Protein AF-V4Y8K7-F1 (afdb_monomer_lite)

Radius of gyration: 42.74 Å; chains: 1; bounding box: 92×39×126 Å

pLDDT: mean 77.69, std 12.12, range [44.75, 95.38]

Structure (mmCIF, N/CA/C/O backbone):
data_AF-V4Y8K7-F1
#
_entry.id   AF-V4Y8K7-F1
#
loop_
_atom_site.group_PDB
_atom_site.id
_atom_site.type_symbol
_atom_site.label_atom_id
_atom_site.label_alt_id
_atom_site.label_comp_id
_atom_site.label_asym_id
_atom_site.label_entity_id
_atom_site.label_seq_id
_atom_site.pdbx_PDB_ins_code
_atom_site.Cartn_x
_atom_site.Cartn_y
_atom_site.Cartn_z
_atom_site.occupancy
_atom_site.B_iso_or_equiv
_atom_site.auth_seq_id
_atom_site.auth_comp_id
_atom_site.auth_asym_id
_atom_site.auth_atom_id
_atom_site.pdbx_PDB_model_num
ATOM 1 N N . MET A 1 1 ? 49.312 6.360 -40.640 1.00 56.12 1 MET A N 1
ATOM 2 C CA . MET A 1 1 ? 48.839 6.038 -39.284 1.00 56.12 1 MET A CA 1
ATOM 3 C C . MET A 1 1 ? 47.341 6.109 -39.362 1.00 56.12 1 MET A C 1
ATOM 5 O O . MET A 1 1 ? 46.837 7.178 -39.685 1.00 56.12 1 MET A O 1
ATOM 9 N N . THR A 1 2 ? 46.679 4.968 -39.221 1.00 68.69 2 THR A N 1
ATOM 10 C CA . THR A 1 2 ? 45.224 4.910 -39.090 1.00 68.69 2 THR A CA 1
ATOM 11 C C . THR A 1 2 ? 44.846 5.748 -37.876 1.00 68.69 2 THR A C 1
ATOM 13 O O . THR A 1 2 ? 45.474 5.620 -36.825 1.00 68.69 2 THR A O 1
ATOM 16 N N . ASP A 1 3 ? 43.903 6.671 -38.032 1.00 87.75 3 ASP A N 1
ATOM 17 C CA . ASP A 1 3 ? 43.350 7.376 -36.883 1.00 87.75 3 ASP A CA 1
ATOM 18 C C . ASP A 1 3 ? 42.381 6.423 -36.182 1.00 87.75 3 ASP A C 1
ATOM 20 O O . ASP A 1 3 ? 41.249 6.241 -36.625 1.00 87.75 3 ASP A O 1
ATOM 24 N N . CYS A 1 4 ? 42.857 5.782 -35.114 1.00 88.94 4 CYS A N 1
ATOM 25 C CA . CYS A 1 4 ? 42.121 4.754 -34.379 1.00 88.94 4 CYS A CA 1
ATOM 26 C C . CYS A 1 4 ? 40.763 5.228 -33.858 1.00 88.94 4 CYS A C 1
ATOM 28 O O . CYS A 1 4 ? 39.839 4.424 -33.746 1.00 88.94 4 CYS A O 1
ATOM 30 N N . LYS A 1 5 ? 40.614 6.531 -33.591 1.00 90.19 5 LYS A N 1
ATOM 31 C CA . LYS A 1 5 ? 39.336 7.114 -33.183 1.00 90.19 5 LYS A CA 1
ATOM 32 C C . LYS A 1 5 ? 38.354 7.185 -34.351 1.00 90.19 5 LYS A C 1
ATOM 34 O O . LYS A 1 5 ? 37.194 6.808 -34.200 1.00 90.19 5 LYS A O 1
ATOM 39 N N . THR A 1 6 ? 38.811 7.677 -35.501 1.00 90.69 6 THR A N 1
ATOM 40 C CA . THR A 1 6 ? 37.983 7.772 -36.712 1.00 90.69 6 THR A CA 1
ATOM 41 C C . THR A 1 6 ? 37.590 6.381 -37.203 1.00 90.69 6 THR A C 1
ATOM 43 O O . THR A 1 6 ? 36.415 6.149 -37.455 1.00 90.69 6 THR A O 1
ATOM 46 N N . TYR A 1 7 ? 38.526 5.430 -37.206 1.00 92.31 7 TYR A N 1
ATOM 47 C CA . TYR A 1 7 ? 38.256 4.047 -37.598 1.00 92.31 7 TYR A CA 1
ATOM 48 C C . TYR A 1 7 ? 37.215 3.374 -36.685 1.00 92.31 7 TYR A C 1
ATOM 50 O O . TYR A 1 7 ? 36.258 2.780 -37.171 1.00 92.31 7 TYR A O 1
ATOM 58 N N . LEU A 1 8 ? 37.321 3.553 -35.361 1.00 91.19 8 LEU A N 1
ATOM 59 C CA . LEU A 1 8 ? 36.313 3.047 -34.421 1.00 91.19 8 LEU A CA 1
ATOM 60 C C . LEU A 1 8 ? 34.938 3.682 -34.649 1.00 91.19 8 LEU A C 1
ATOM 62 O O . LEU A 1 8 ? 33.915 3.004 -34.574 1.00 91.19 8 LEU A O 1
ATOM 66 N N . THR A 1 9 ? 34.911 4.988 -34.925 1.00 91.94 9 THR A N 1
ATOM 67 C CA . THR A 1 9 ? 33.667 5.719 -35.203 1.00 91.94 9 THR A CA 1
ATOM 68 C C . THR A 1 9 ? 32.998 5.175 -36.461 1.00 91.94 9 THR A C 1
ATOM 70 O O . THR A 1 9 ? 31.795 4.966 -36.453 1.00 91.94 9 THR A O 1
ATOM 73 N N . GLU A 1 10 ? 33.764 4.896 -37.518 1.00 92.25 10 GLU A N 1
ATOM 74 C CA . GLU A 1 10 ? 33.250 4.313 -38.763 1.00 92.25 10 GLU A CA 1
ATOM 75 C C . GLU A 1 10 ? 32.660 2.915 -38.538 1.00 92.25 10 GLU A C 1
ATOM 77 O O . GLU A 1 10 ? 31.529 2.662 -38.950 1.00 92.25 10 GLU A O 1
ATOM 82 N N . LEU A 1 11 ? 33.368 2.041 -37.813 1.00 92.50 11 LEU A N 1
ATOM 83 C CA . LEU A 1 11 ? 32.892 0.684 -37.520 1.00 92.50 11 LEU A CA 1
ATOM 84 C C . LEU A 1 11 ? 31.609 0.678 -36.675 1.00 92.50 11 LEU A C 1
ATOM 86 O O . LEU A 1 11 ? 30.723 -0.152 -36.882 1.00 92.50 11 LEU A O 1
ATOM 90 N N . THR A 1 12 ? 31.485 1.616 -35.737 1.00 93.00 12 THR A N 1
ATOM 91 C CA . THR A 1 12 ? 30.363 1.663 -34.783 1.00 93.00 12 THR A CA 1
ATOM 92 C C . THR A 1 12 ? 29.205 2.549 -35.230 1.00 93.00 12 THR A C 1
ATOM 94 O O . THR A 1 12 ? 28.131 2.475 -34.636 1.00 93.00 12 THR A O 1
ATOM 97 N N . TYR A 1 13 ? 29.377 3.350 -36.285 1.00 93.88 13 TYR A N 1
ATOM 98 C CA . TYR A 1 13 ? 28.407 4.358 -36.719 1.00 93.88 13 TYR A CA 1
ATOM 99 C C . TYR A 1 13 ? 27.006 3.781 -36.938 1.00 93.88 13 TYR A C 1
ATOM 101 O O . TYR A 1 13 ? 26.026 4.266 -36.372 1.00 93.88 13 TYR A O 1
ATOM 109 N N . THR A 1 14 ? 26.912 2.715 -37.730 1.00 92.31 14 THR A N 1
ATOM 110 C CA . THR A 1 14 ? 25.629 2.096 -38.083 1.00 92.31 14 THR A CA 1
ATOM 111 C C . THR A 1 14 ? 24.990 1.408 -36.876 1.00 92.31 14 THR A C 1
ATOM 113 O O . THR A 1 14 ? 23.773 1.468 -36.716 1.00 92.31 14 THR A O 1
ATOM 116 N N . ALA A 1 15 ? 25.793 0.829 -35.978 1.00 92.56 15 ALA A N 1
ATOM 117 C CA . ALA A 1 15 ? 25.298 0.258 -34.727 1.00 92.56 15 ALA A CA 1
ATOM 118 C C . ALA A 1 15 ? 24.730 1.343 -33.798 1.00 92.56 15 ALA A C 1
ATOM 120 O O . ALA A 1 15 ? 23.618 1.192 -33.304 1.00 92.56 15 ALA A O 1
ATOM 121 N N . GLN A 1 16 ? 25.439 2.462 -33.624 1.00 91.50 16 GLN A N 1
ATOM 122 C CA . GLN A 1 16 ? 24.978 3.595 -32.812 1.00 91.50 16 GLN A CA 1
ATOM 123 C C . GLN A 1 16 ? 23.671 4.178 -33.348 1.00 91.50 16 GLN A C 1
ATOM 125 O O . GLN A 1 16 ? 22.735 4.369 -32.581 1.00 91.50 16 GLN A O 1
ATOM 130 N N . GLN A 1 17 ? 23.562 4.359 -34.669 1.00 91.25 17 GLN A N 1
ATOM 131 C CA . GLN A 1 17 ? 22.309 4.806 -35.277 1.00 91.25 17 GLN A CA 1
ATOM 132 C C . GLN A 1 17 ? 21.141 3.877 -34.962 1.00 91.25 17 GLN A C 1
ATOM 134 O O . GLN A 1 17 ? 20.049 4.357 -34.718 1.00 91.25 17 GLN A O 1
ATOM 139 N N . ILE A 1 18 ? 21.348 2.560 -34.982 1.00 90.88 18 ILE A N 1
ATOM 140 C CA . ILE A 1 18 ? 20.290 1.606 -34.640 1.00 90.88 18 ILE A CA 1
ATOM 141 C C . ILE A 1 18 ? 19.960 1.643 -33.146 1.00 90.88 18 ILE A C 1
ATOM 143 O O . ILE A 1 18 ? 18.793 1.549 -32.787 1.00 90.88 18 ILE A O 1
ATOM 147 N N . LEU A 1 19 ? 20.964 1.776 -32.278 1.00 88.25 19 LEU A N 1
ATOM 148 C CA . LEU A 1 19 ? 20.758 1.855 -30.832 1.00 88.25 19 LEU A CA 1
ATOM 149 C C . LEU A 1 19 ? 19.954 3.096 -30.422 1.00 88.25 19 LEU A C 1
ATOM 151 O O . LEU A 1 19 ? 19.254 3.032 -29.411 1.00 88.25 19 LEU A O 1
ATOM 155 N N . ASP A 1 20 ? 20.041 4.181 -31.189 1.00 84.62 20 ASP A N 1
ATOM 156 C CA . ASP A 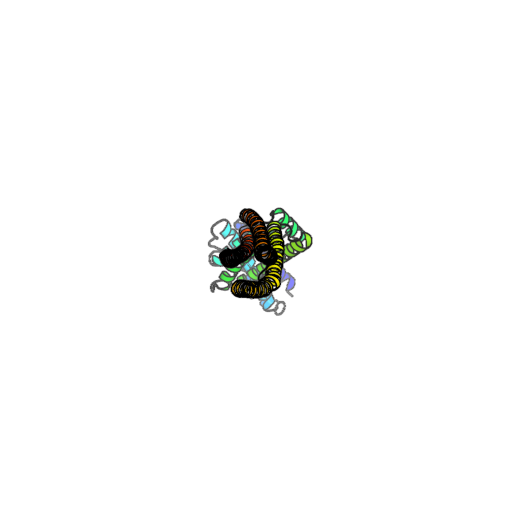1 20 ? 19.276 5.415 -30.977 1.00 84.62 20 ASP A CA 1
ATOM 157 C C . ASP A 1 20 ? 17.830 5.343 -31.517 1.00 84.62 20 ASP A C 1
ATOM 159 O O . ASP A 1 20 ? 17.030 6.243 -31.256 1.00 84.62 20 ASP A O 1
ATOM 163 N N . GLU A 1 21 ? 17.476 4.289 -32.260 1.00 83.31 21 GLU A N 1
ATOM 164 C CA . GLU A 1 21 ? 16.150 4.089 -32.858 1.00 83.31 21 GLU A CA 1
ATOM 165 C C . GLU A 1 21 ? 15.300 3.122 -32.017 1.00 83.31 21 GLU A C 1
ATOM 167 O O . GLU A 1 21 ? 15.808 2.224 -31.344 1.00 83.31 21 GLU A O 1
ATOM 172 N N . ASP A 1 22 ? 13.976 3.276 -32.089 1.00 81.81 22 ASP A N 1
ATOM 173 C CA . ASP A 1 22 ? 13.023 2.358 -31.455 1.00 81.81 22 ASP A CA 1
ATOM 174 C C . ASP A 1 22 ? 12.503 1.285 -32.431 1.00 81.81 22 ASP A C 1
ATOM 176 O O . ASP A 1 22 ? 12.601 1.455 -33.652 1.00 81.81 22 ASP A O 1
ATOM 180 N N . LEU A 1 23 ? 11.910 0.186 -31.933 1.00 84.56 23 LEU A N 1
ATOM 181 C CA . LEU A 1 23 ? 11.449 -0.891 -32.828 1.00 84.56 23 LEU A CA 1
ATOM 182 C C . LEU A 1 23 ? 10.417 -0.407 -33.854 1.00 84.56 23 LEU A C 1
ATOM 184 O O . LEU A 1 23 ? 10.473 -0.822 -35.005 1.00 84.56 23 LEU A O 1
ATOM 188 N N . ALA A 1 24 ? 9.538 0.530 -33.495 1.00 84.00 24 ALA A N 1
ATOM 189 C CA . ALA A 1 24 ? 8.544 1.074 -34.421 1.00 84.00 24 ALA A CA 1
ATOM 190 C C . ALA A 1 24 ? 9.183 1.983 -35.487 1.00 84.00 24 ALA A C 1
ATOM 192 O O . ALA A 1 24 ? 8.673 2.102 -36.603 1.00 84.00 24 ALA A O 1
ATOM 193 N N . ALA A 1 25 ? 10.286 2.665 -35.174 1.00 85.75 25 ALA A N 1
ATOM 194 C CA . ALA A 1 25 ? 11.085 3.387 -36.158 1.00 85.75 25 ALA A CA 1
ATOM 195 C C . ALA A 1 25 ? 11.778 2.414 -37.122 1.00 85.75 25 ALA A C 1
ATOM 197 O O . ALA A 1 25 ? 11.722 2.623 -38.337 1.00 85.75 25 ALA A O 1
ATOM 198 N N . LEU A 1 26 ? 12.332 1.313 -36.604 1.00 88.00 26 LEU A N 1
ATOM 199 C CA . LEU A 1 26 ? 12.931 0.247 -37.410 1.00 88.00 26 LEU A CA 1
ATOM 200 C C . LEU A 1 26 ? 11.895 -0.464 -38.293 1.00 88.00 26 LEU A C 1
ATOM 202 O O . LEU A 1 26 ? 12.148 -0.668 -39.478 1.00 88.00 26 LEU A O 1
ATOM 206 N N . GLU A 1 27 ? 10.707 -0.772 -37.778 1.00 86.44 27 GLU A N 1
ATOM 207 C CA . GLU A 1 27 ? 9.600 -1.390 -38.525 1.00 86.44 27 GLU A CA 1
ATOM 208 C C . GLU A 1 27 ? 9.149 -0.543 -39.718 1.00 86.44 27 GLU A C 1
ATOM 210 O O . GLU A 1 27 ? 8.858 -1.071 -40.793 1.00 86.44 27 GLU A O 1
ATOM 215 N N . ARG A 1 28 ? 9.148 0.789 -39.566 1.00 87.94 28 ARG A N 1
ATOM 216 C CA . ARG A 1 28 ? 8.842 1.720 -40.664 1.00 87.94 28 ARG A CA 1
ATOM 217 C C . ARG A 1 28 ? 9.907 1.713 -41.760 1.00 87.94 28 ARG A C 1
ATOM 219 O O . ARG A 1 28 ? 9.631 2.186 -42.867 1.00 87.94 28 ARG A O 1
ATOM 226 N N . MET A 1 29 ? 11.113 1.209 -41.487 1.00 87.94 29 MET A N 1
ATOM 227 C CA . MET A 1 29 ? 12.146 1.067 -42.507 1.00 87.94 29 MET A CA 1
ATOM 228 C C . MET A 1 29 ? 11.822 -0.108 -43.442 1.00 87.94 29 MET A C 1
ATOM 230 O O . MET A 1 29 ? 11.402 -1.178 -42.989 1.00 87.94 29 MET A O 1
ATOM 234 N N . PRO A 1 30 ? 12.077 0.035 -44.757 1.00 91.75 30 PRO A N 1
ATOM 235 C CA . PRO A 1 30 ? 11.913 -1.068 -45.696 1.00 91.75 30 PRO A CA 1
ATOM 236 C C . PRO A 1 30 ? 12.719 -2.299 -45.265 1.00 91.75 30 PRO A C 1
ATOM 238 O O . PRO A 1 30 ? 13.887 -2.170 -44.899 1.00 91.75 30 PRO A O 1
ATOM 241 N N . GLU A 1 31 ? 12.131 -3.491 -45.390 1.00 90.25 31 GLU A N 1
ATOM 242 C CA . GLU A 1 31 ? 12.759 -4.783 -45.052 1.00 90.25 31 GLU A CA 1
ATOM 243 C C . GLU A 1 31 ? 14.194 -4.895 -45.585 1.00 90.25 31 GLU A C 1
ATOM 245 O O . GLU A 1 31 ? 15.128 -5.196 -44.844 1.00 90.25 31 GLU A O 1
ATOM 250 N N . ARG A 1 32 ? 14.396 -4.561 -46.864 1.00 90.62 32 ARG A N 1
ATOM 251 C CA . ARG A 1 32 ? 15.718 -4.601 -47.495 1.00 90.62 32 ARG A CA 1
ATOM 252 C C . ARG A 1 32 ? 16.746 -3.716 -46.781 1.00 90.62 32 ARG A C 1
ATOM 254 O O . ARG A 1 32 ? 17.884 -4.137 -46.623 1.00 90.62 32 ARG A O 1
ATOM 261 N N . ALA A 1 33 ? 16.351 -2.520 -46.349 1.00 91.75 33 ALA A N 1
ATOM 262 C CA . ALA A 1 33 ? 17.245 -1.597 -45.654 1.00 91.75 33 ALA A CA 1
ATOM 263 C C . ALA A 1 33 ? 17.613 -2.118 -44.257 1.00 91.75 33 ALA A C 1
ATOM 265 O O . ALA A 1 33 ? 18.767 -2.008 -43.851 1.00 91.75 33 ALA A O 1
ATOM 266 N N . ARG A 1 34 ? 16.662 -2.741 -43.546 1.00 92.38 34 ARG A N 1
ATOM 267 C CA . ARG A 1 34 ? 16.925 -3.411 -42.264 1.00 92.38 34 ARG A CA 1
ATOM 268 C C . ARG A 1 34 ? 17.925 -4.563 -42.422 1.00 92.38 34 ARG A C 1
ATOM 270 O O . ARG A 1 34 ? 18.895 -4.627 -41.675 1.00 92.38 34 ARG A O 1
ATOM 277 N N . ILE A 1 35 ? 17.750 -5.415 -43.436 1.00 92.38 35 ILE A N 1
ATOM 278 C CA . ILE A 1 35 ? 18.684 -6.517 -43.740 1.00 92.38 35 ILE A CA 1
ATOM 279 C C . ILE A 1 35 ? 20.074 -5.985 -44.125 1.00 92.38 35 ILE A C 1
ATOM 281 O O . ILE A 1 35 ? 21.087 -6.531 -43.690 1.00 92.38 35 ILE A O 1
ATOM 285 N N . GLU A 1 36 ? 20.148 -4.928 -44.938 1.00 93.25 36 GLU A N 1
ATOM 286 C CA . GLU A 1 36 ? 21.421 -4.299 -45.320 1.00 93.25 36 GLU A CA 1
ATOM 287 C C . GLU A 1 36 ? 22.163 -3.764 -44.084 1.00 93.25 36 GLU A C 1
ATOM 289 O O . GLU A 1 36 ? 23.322 -4.122 -43.881 1.00 93.25 36 GLU A O 1
ATOM 294 N N . ARG A 1 37 ? 21.476 -3.022 -43.203 1.00 93.44 37 ARG A N 1
ATOM 295 C CA . ARG A 1 37 ? 22.057 -2.512 -41.948 1.00 93.44 37 ARG A CA 1
ATOM 296 C C . ARG A 1 37 ? 22.495 -3.626 -41.000 1.00 93.44 37 ARG A C 1
ATOM 298 O O . ARG A 1 37 ? 23.559 -3.525 -40.400 1.00 93.44 37 ARG A O 1
ATOM 305 N N . TYR A 1 38 ? 21.717 -4.702 -40.884 1.00 94.56 38 TYR A N 1
ATOM 306 C CA . TYR A 1 38 ? 22.102 -5.860 -40.077 1.00 94.56 38 TYR A CA 1
ATOM 307 C C . TYR A 1 38 ? 23.434 -6.459 -40.538 1.00 94.56 38 TYR A C 1
ATOM 309 O O . TYR A 1 38 ? 24.339 -6.690 -39.736 1.00 94.56 38 TYR A O 1
ATOM 317 N N . ASN A 1 39 ? 23.554 -6.705 -41.846 1.00 93.69 39 ASN A N 1
ATOM 318 C CA . ASN A 1 39 ? 24.750 -7.302 -42.431 1.00 93.69 39 ASN A CA 1
ATOM 319 C C . ASN A 1 39 ? 25.959 -6.370 -42.335 1.00 93.69 39 ASN A C 1
ATOM 321 O O . ASN A 1 39 ? 27.068 -6.846 -42.112 1.00 93.69 39 ASN A O 1
ATOM 325 N N . GLU A 1 40 ? 25.743 -5.062 -42.469 1.00 95.06 40 GLU A N 1
ATOM 326 C CA . GLU A 1 40 ? 26.778 -4.052 -42.263 1.00 95.06 40 GLU A CA 1
ATOM 327 C C . GLU A 1 40 ? 27.312 -4.090 -40.827 1.00 95.06 40 GLU A C 1
ATOM 329 O O . GLU A 1 40 ? 28.513 -4.233 -40.630 1.00 95.06 40 GLU A O 1
ATOM 334 N N . ILE A 1 41 ? 26.434 -4.081 -39.818 1.00 95.38 41 ILE A N 1
ATOM 335 C CA . ILE A 1 41 ? 26.856 -4.176 -38.413 1.00 95.38 41 ILE A CA 1
ATOM 336 C C . ILE A 1 41 ? 27.580 -5.504 -38.151 1.00 95.38 41 ILE A C 1
ATOM 338 O O . ILE A 1 41 ? 28.602 -5.520 -37.471 1.00 95.38 41 ILE A O 1
ATOM 342 N N . LYS A 1 42 ? 27.095 -6.619 -38.717 1.00 93.75 42 LYS A N 1
ATOM 343 C CA . LYS A 1 42 ? 27.733 -7.942 -38.583 1.00 93.75 42 LYS A CA 1
ATOM 344 C C . LYS A 1 42 ? 29.143 -7.957 -39.180 1.00 93.75 42 LYS A C 1
ATOM 346 O O . LYS A 1 42 ? 30.045 -8.545 -38.589 1.00 93.75 42 LYS A O 1
ATOM 351 N N . ALA A 1 43 ? 29.337 -7.318 -40.332 1.00 94.12 43 ALA A N 1
ATOM 352 C CA . ALA A 1 43 ? 30.648 -7.183 -40.957 1.00 94.12 43 ALA A CA 1
ATOM 353 C C . ALA A 1 43 ? 31.572 -6.276 -40.129 1.00 94.12 43 ALA A C 1
ATOM 355 O O . ALA A 1 43 ? 32.697 -6.672 -39.831 1.00 94.12 43 ALA A O 1
ATOM 356 N N . ASN A 1 44 ? 31.073 -5.122 -39.678 1.00 93.44 44 ASN A N 1
ATOM 357 C CA . ASN A 1 44 ? 31.839 -4.183 -38.861 1.00 93.44 44 ASN A CA 1
ATOM 358 C C . ASN A 1 44 ? 32.248 -4.791 -37.510 1.00 93.44 44 ASN A C 1
ATOM 360 O O . ASN A 1 44 ? 33.351 -4.542 -37.036 1.00 93.44 44 ASN A O 1
ATOM 364 N N . GLU A 1 45 ? 31.394 -5.614 -36.892 1.00 92.12 45 GLU A N 1
ATOM 365 C CA . GLU A 1 45 ? 31.724 -6.359 -35.670 1.00 92.12 45 GLU A CA 1
ATOM 366 C C . GLU A 1 45 ? 32.877 -7.347 -35.912 1.00 92.12 45 GLU A C 1
ATOM 368 O O . GLU A 1 45 ? 33.793 -7.446 -35.097 1.00 92.12 45 GLU A O 1
ATOM 373 N N . GLN A 1 46 ? 32.878 -8.059 -37.043 1.00 91.56 46 GLN A N 1
ATOM 374 C CA . GLN A 1 46 ? 33.989 -8.947 -37.400 1.00 91.56 46 GLN A CA 1
ATOM 375 C C . GLN A 1 46 ? 35.280 -8.161 -37.647 1.00 91.56 46 GLN A C 1
ATOM 377 O O . GLN A 1 46 ? 36.342 -8.559 -37.171 1.00 91.56 46 GLN A O 1
ATOM 382 N N . GLU A 1 47 ? 35.197 -7.035 -38.350 1.00 91.81 47 GLU A N 1
ATOM 383 C CA . GLU A 1 47 ? 36.340 -6.156 -38.601 1.00 91.81 47 GLU A CA 1
ATOM 384 C C . GLU A 1 47 ? 36.893 -5.558 -37.297 1.00 91.81 47 GLU A C 1
ATOM 386 O O . GLU A 1 47 ? 38.109 -5.522 -37.100 1.00 91.81 47 GLU A O 1
ATOM 391 N N . LEU A 1 48 ? 36.019 -5.210 -36.346 1.00 88.44 48 LEU A N 1
ATOM 392 C CA . LEU A 1 48 ? 36.399 -4.786 -34.999 1.00 88.44 48 LEU A CA 1
ATOM 393 C C . LEU A 1 48 ? 37.220 -5.872 -34.275 1.00 88.44 48 LEU A C 1
ATOM 395 O O . LEU A 1 48 ? 38.275 -5.584 -33.713 1.00 88.44 48 LEU A O 1
ATOM 399 N N . ILE A 1 49 ? 36.775 -7.130 -34.337 1.00 85.50 49 ILE A N 1
ATOM 400 C CA . ILE A 1 49 ? 37.430 -8.257 -33.653 1.00 85.50 49 ILE A CA 1
ATOM 401 C C . ILE A 1 49 ? 38.771 -8.626 -34.308 1.00 85.50 49 ILE A C 1
ATOM 403 O O . ILE A 1 49 ? 39.746 -8.924 -33.617 1.00 85.50 49 ILE A O 1
ATOM 407 N N . TYR A 1 50 ? 38.835 -8.660 -35.642 1.00 86.44 50 TYR A N 1
ATOM 408 C CA . TYR A 1 50 ? 39.982 -9.238 -36.354 1.00 86.44 50 TYR A CA 1
ATOM 409 C C . TYR A 1 50 ? 40.994 -8.209 -36.864 1.00 86.44 50 TYR A C 1
ATOM 411 O O . TYR A 1 50 ? 42.188 -8.518 -36.945 1.00 86.44 50 TYR A O 1
ATOM 419 N N . GLU A 1 51 ? 40.545 -7.010 -37.229 1.00 88.06 51 GLU A N 1
ATOM 420 C CA . GLU A 1 51 ? 41.374 -6.004 -37.899 1.00 88.06 51 GLU A CA 1
ATOM 421 C C . GLU A 1 51 ? 41.654 -4.805 -36.994 1.00 88.06 51 GLU A C 1
ATOM 423 O O . GLU A 1 51 ? 42.816 -4.424 -36.832 1.00 88.06 51 GLU A O 1
ATOM 428 N N . TYR A 1 52 ? 40.630 -4.260 -36.332 1.00 87.44 52 TYR A N 1
ATOM 429 C CA . TYR A 1 52 ? 40.780 -3.095 -35.459 1.00 87.44 52 TYR A CA 1
ATOM 430 C C . TYR A 1 52 ? 41.724 -3.363 -34.282 1.00 87.44 52 TYR A C 1
ATOM 432 O O . TYR A 1 52 ? 42.678 -2.610 -34.087 1.00 87.44 52 TYR A O 1
ATOM 440 N N . GLY A 1 53 ? 41.534 -4.468 -33.549 1.00 82.38 53 GLY A N 1
ATOM 441 C CA . GLY A 1 53 ? 42.408 -4.828 -32.422 1.00 82.38 53 GLY A CA 1
ATOM 442 C C . GLY A 1 53 ? 43.879 -5.030 -32.820 1.00 82.38 53 GLY A C 1
ATOM 443 O O . GLY A 1 53 ? 44.789 -4.793 -32.024 1.00 82.38 53 GLY A O 1
ATOM 444 N N . ARG A 1 54 ? 44.138 -5.410 -34.080 1.00 85.94 54 ARG A N 1
ATOM 445 C CA . ARG A 1 54 ? 45.497 -5.542 -34.628 1.00 85.94 54 ARG A CA 1
ATOM 446 C C . ARG A 1 54 ? 46.097 -4.192 -35.016 1.00 85.94 54 ARG A C 1
ATOM 448 O O . ARG A 1 54 ? 47.284 -3.965 -34.782 1.00 85.94 54 ARG A O 1
ATOM 455 N N . ASP A 1 55 ? 45.308 -3.339 -35.660 1.00 85.88 55 ASP A N 1
ATOM 456 C CA . ASP A 1 55 ? 45.785 -2.092 -36.260 1.00 85.88 55 ASP A CA 1
ATOM 457 C C . ASP A 1 55 ? 45.816 -0.928 -35.249 1.00 85.88 55 ASP A C 1
ATOM 459 O O . ASP A 1 55 ? 46.575 0.029 -35.430 1.00 85.88 55 ASP A O 1
ATOM 463 N N . CYS A 1 56 ? 45.054 -1.047 -34.158 1.00 87.56 56 CYS A N 1
ATOM 464 C CA . CYS A 1 56 ? 44.943 -0.090 -33.057 1.00 87.56 56 CYS A CA 1
ATOM 465 C C . CYS A 1 56 ? 45.130 -0.757 -31.679 1.00 87.56 56 CYS A C 1
ATOM 467 O O . CYS A 1 56 ? 44.246 -0.663 -30.823 1.00 87.56 56 CYS A O 1
ATOM 469 N N . PRO A 1 57 ? 46.281 -1.416 -31.434 1.00 81.94 57 PRO A N 1
ATOM 470 C CA . PRO A 1 57 ? 46.549 -2.043 -30.147 1.00 81.94 57 PRO A CA 1
ATOM 471 C C . PRO A 1 57 ? 46.601 -0.981 -29.041 1.00 81.94 57 PRO A C 1
ATOM 473 O O . PRO A 1 57 ? 47.093 0.128 -29.257 1.00 81.94 57 PRO A O 1
ATOM 476 N N . ASP A 1 58 ? 46.092 -1.325 -27.859 1.00 84.12 58 ASP A N 1
ATOM 477 C CA . ASP A 1 58 ? 46.061 -0.483 -26.652 1.00 84.12 58 ASP A 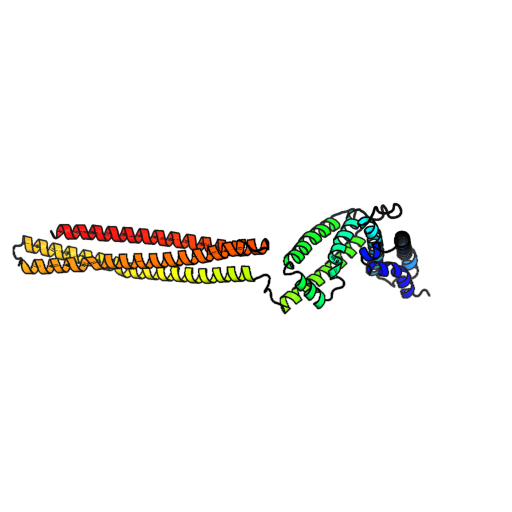CA 1
ATOM 478 C C . ASP A 1 58 ? 45.185 0.789 -26.732 1.00 84.12 58 ASP A C 1
ATOM 480 O O . ASP A 1 58 ? 45.209 1.598 -25.802 1.00 84.12 58 ASP A O 1
ATOM 484 N N . PHE A 1 59 ? 44.408 0.999 -27.806 1.00 88.56 59 PHE A N 1
ATOM 485 C CA . PHE A 1 59 ? 43.472 2.133 -27.877 1.00 88.56 59 PHE A CA 1
ATOM 486 C C . PHE A 1 59 ? 42.229 1.919 -27.002 1.00 88.56 59 PHE A C 1
ATOM 488 O O . PHE A 1 59 ? 41.778 2.860 -26.352 1.00 88.56 59 PHE A O 1
ATOM 495 N N . LEU A 1 60 ? 41.701 0.692 -26.984 1.00 88.12 60 LEU A N 1
ATOM 496 C CA . LEU A 1 60 ? 40.633 0.257 -26.085 1.00 88.12 60 LEU A CA 1
ATOM 497 C C . LEU A 1 60 ? 41.204 -0.713 -25.052 1.00 88.12 60 LEU A C 1
ATOM 499 O O . LEU A 1 60 ? 42.062 -1.545 -25.354 1.00 88.12 60 LEU A O 1
ATOM 503 N N . THR A 1 61 ? 40.708 -0.625 -23.826 1.00 88.69 61 THR A N 1
ATOM 504 C CA . THR A 1 61 ? 40.860 -1.690 -22.834 1.00 88.69 61 THR A CA 1
ATOM 505 C C . THR A 1 61 ? 39.973 -2.881 -23.200 1.00 88.69 61 THR A C 1
ATOM 507 O O . THR A 1 61 ? 38.984 -2.726 -23.911 1.00 88.69 61 THR A O 1
ATOM 510 N N . ALA A 1 62 ? 40.271 -4.069 -22.663 1.00 84.62 62 ALA A N 1
ATOM 511 C CA . ALA A 1 62 ? 39.445 -5.260 -22.897 1.00 84.62 62 ALA A CA 1
ATOM 512 C C . ALA A 1 62 ? 37.960 -5.032 -22.544 1.00 84.62 62 ALA A C 1
ATOM 514 O O . ALA A 1 62 ? 37.078 -5.445 -23.285 1.00 84.62 62 ALA A O 1
ATOM 515 N N . ALA A 1 63 ? 37.685 -4.298 -21.458 1.00 84.50 63 ALA A N 1
ATOM 516 C CA . ALA A 1 63 ? 36.321 -3.956 -21.059 1.00 84.50 63 ALA A CA 1
ATOM 517 C C . ALA A 1 63 ? 35.631 -2.998 -22.049 1.00 84.50 63 ALA A C 1
ATOM 519 O O . ALA A 1 63 ? 34.436 -3.125 -22.301 1.00 84.50 63 ALA A O 1
ATOM 520 N N . GLU A 1 64 ? 36.365 -2.036 -22.616 1.00 87.94 64 GLU A N 1
ATOM 521 C CA . GLU A 1 64 ? 35.824 -1.135 -23.640 1.00 87.94 64 GLU A CA 1
ATOM 522 C C . GLU A 1 64 ? 35.594 -1.866 -24.968 1.00 87.94 64 GLU A C 1
ATOM 524 O O . GLU A 1 64 ? 34.597 -1.610 -25.635 1.00 87.94 64 GLU A O 1
ATOM 529 N N . GLU A 1 65 ? 36.466 -2.805 -25.337 1.00 86.69 65 GLU A N 1
ATOM 530 C CA . GLU A 1 65 ? 36.293 -3.650 -26.522 1.00 86.69 65 GLU A CA 1
ATOM 531 C C . GLU A 1 65 ? 35.066 -4.563 -26.389 1.00 86.69 65 GLU A C 1
ATOM 533 O O . GLU A 1 65 ? 34.231 -4.611 -27.295 1.00 86.69 65 GLU A O 1
ATOM 538 N N . ASP A 1 66 ? 34.902 -5.220 -25.237 1.00 85.38 66 ASP A N 1
ATOM 539 C CA . ASP A 1 66 ? 33.721 -6.031 -24.934 1.00 85.38 66 ASP A CA 1
ATOM 540 C C . ASP A 1 66 ? 32.438 -5.185 -24.952 1.00 85.38 66 ASP A C 1
ATOM 542 O O . ASP A 1 66 ? 31.429 -5.617 -25.512 1.00 85.38 66 ASP A O 1
ATOM 546 N N . ARG A 1 67 ? 32.486 -3.950 -24.428 1.00 86.44 67 ARG A N 1
ATOM 547 C CA . ARG A 1 67 ? 31.358 -3.005 -24.474 1.00 86.44 67 ARG A CA 1
ATOM 548 C C . ARG A 1 67 ? 30.972 -2.649 -25.908 1.00 86.44 67 ARG A C 1
ATOM 550 O O . ARG A 1 67 ? 29.802 -2.760 -26.259 1.00 86.44 67 ARG A O 1
ATOM 557 N N . VAL A 1 68 ? 31.940 -2.262 -26.741 1.00 89.81 68 VAL A N 1
ATOM 558 C CA . VAL A 1 68 ? 31.683 -1.900 -28.145 1.00 89.81 68 VAL A CA 1
ATOM 559 C C . VAL A 1 68 ? 31.153 -3.102 -28.932 1.00 89.81 68 VAL A C 1
ATOM 561 O O . VAL A 1 68 ? 30.223 -2.959 -29.726 1.00 89.81 68 VAL A O 1
ATOM 564 N N . ARG A 1 69 ? 31.695 -4.303 -28.694 1.00 89.62 69 ARG A N 1
ATOM 565 C CA . ARG A 1 69 ? 31.177 -5.535 -29.302 1.00 89.62 69 ARG A CA 1
ATOM 566 C C . ARG A 1 69 ? 29.735 -5.803 -28.870 1.00 89.62 69 ARG A C 1
ATOM 568 O O . ARG A 1 69 ? 28.893 -6.077 -29.724 1.00 89.62 69 ARG A O 1
ATOM 575 N N . GLY A 1 70 ? 29.446 -5.683 -27.575 1.00 89.12 70 GLY A N 1
ATOM 576 C CA . GLY A 1 70 ? 28.098 -5.820 -27.029 1.00 89.12 70 GLY A CA 1
ATOM 577 C C . GLY A 1 70 ? 27.114 -4.835 -27.662 1.00 89.12 70 GLY A C 1
ATOM 578 O O . GLY A 1 70 ? 26.018 -5.234 -28.045 1.00 89.12 70 GLY A O 1
ATOM 579 N N . ASP A 1 71 ? 27.516 -3.578 -27.858 1.00 90.31 71 ASP A N 1
ATOM 580 C CA . ASP A 1 71 ? 26.697 -2.555 -28.520 1.00 90.31 71 ASP A CA 1
ATOM 581 C C . ASP A 1 71 ? 26.382 -2.927 -29.982 1.00 90.31 71 ASP A C 1
ATOM 583 O O . ASP A 1 71 ? 25.229 -2.835 -30.413 1.00 90.31 71 ASP A O 1
ATOM 587 N N . CYS A 1 72 ? 27.364 -3.432 -30.740 1.00 92.12 72 CYS A N 1
ATOM 588 C CA . CYS A 1 72 ? 27.134 -3.952 -32.093 1.00 92.12 72 CYS A CA 1
ATOM 589 C C . CYS A 1 72 ? 26.154 -5.136 -32.103 1.00 92.12 72 CYS A C 1
ATOM 591 O O . CYS A 1 72 ? 25.255 -5.190 -32.946 1.00 92.12 72 CYS A O 1
ATOM 593 N N . ARG A 1 73 ? 26.284 -6.079 -31.161 1.00 91.12 73 ARG A N 1
ATOM 594 C CA . ARG A 1 73 ? 25.370 -7.229 -31.057 1.00 91.12 73 ARG A CA 1
ATOM 595 C C . ARG A 1 73 ? 23.963 -6.827 -30.657 1.00 91.12 73 ARG A C 1
ATOM 597 O O . ARG A 1 73 ? 23.012 -7.308 -31.266 1.00 91.12 73 ARG A O 1
ATOM 604 N N . LEU A 1 74 ? 23.823 -5.916 -29.699 1.00 90.69 74 LEU A N 1
ATOM 605 C CA . LEU A 1 74 ? 22.528 -5.375 -29.305 1.00 90.69 74 LEU A CA 1
ATOM 606 C C . LEU A 1 74 ? 21.857 -4.657 -30.482 1.00 90.69 74 LEU A C 1
ATOM 608 O O . LEU A 1 74 ? 20.674 -4.870 -30.729 1.00 90.69 74 LEU A O 1
ATOM 612 N N . ALA A 1 75 ? 22.603 -3.867 -31.258 1.00 92.56 75 ALA A N 1
ATOM 613 C CA . ALA A 1 75 ? 22.074 -3.231 -32.463 1.00 92.56 75 ALA A CA 1
ATOM 614 C C . ALA A 1 75 ? 21.553 -4.269 -33.477 1.00 92.56 75 ALA A C 1
ATOM 616 O O . ALA A 1 75 ? 20.456 -4.125 -34.017 1.00 92.56 75 ALA A O 1
ATOM 617 N N . ARG A 1 76 ? 22.297 -5.362 -33.702 1.00 93.62 76 ARG A N 1
ATOM 618 C CA . ARG A 1 76 ? 21.831 -6.483 -34.537 1.00 93.62 76 ARG A CA 1
ATOM 619 C C . ARG A 1 76 ? 20.561 -7.124 -33.982 1.00 93.62 76 ARG A C 1
ATOM 621 O O . ARG A 1 76 ? 19.638 -7.382 -34.756 1.00 93.62 76 ARG A O 1
ATOM 628 N N . LEU A 1 77 ? 20.494 -7.328 -32.669 1.00 91.81 77 LEU A N 1
ATOM 629 C CA . LEU A 1 77 ? 19.319 -7.881 -32.005 1.00 91.81 77 LEU A CA 1
ATOM 630 C C . LEU A 1 77 ? 18.093 -6.971 -32.165 1.00 91.81 77 LEU A C 1
ATOM 632 O O . LEU A 1 77 ? 17.029 -7.479 -32.491 1.00 91.81 77 LEU A O 1
ATOM 636 N N . LEU A 1 78 ? 18.225 -5.645 -32.029 1.00 90.31 78 LEU A N 1
ATOM 637 C CA . LEU A 1 78 ? 17.123 -4.696 -32.265 1.00 90.31 78 LEU A CA 1
ATOM 638 C C . LEU A 1 78 ? 16.572 -4.809 -33.695 1.00 90.31 78 LEU A C 1
ATOM 640 O O . LEU A 1 78 ? 15.358 -4.833 -33.906 1.00 90.31 78 LEU A O 1
ATOM 644 N N . VAL A 1 79 ? 17.454 -4.930 -34.691 1.00 91.88 79 VAL A N 1
ATOM 645 C CA . VAL A 1 79 ? 17.031 -5.122 -36.086 1.00 91.88 79 VAL A CA 1
ATOM 646 C C . VAL A 1 79 ? 16.322 -6.465 -36.266 1.00 91.88 79 VAL A C 1
ATOM 648 O O . VAL A 1 79 ? 15.271 -6.503 -36.906 1.00 91.88 79 VAL A O 1
ATOM 651 N N . ALA A 1 80 ? 16.842 -7.551 -35.689 1.00 91.75 80 ALA A N 1
ATOM 652 C CA . ALA A 1 80 ? 16.204 -8.867 -35.744 1.00 91.75 80 ALA A CA 1
ATOM 653 C C . ALA A 1 80 ? 14.837 -8.878 -35.030 1.00 91.75 80 ALA A C 1
ATOM 655 O O . ALA A 1 80 ? 13.850 -9.362 -35.586 1.00 91.75 80 ALA A O 1
ATOM 656 N N . ALA A 1 81 ? 14.746 -8.256 -33.855 1.00 90.31 81 ALA A N 1
ATOM 657 C CA . ALA A 1 81 ? 13.515 -8.111 -33.086 1.00 90.31 81 ALA A CA 1
ATOM 658 C C . ALA A 1 81 ? 12.453 -7.296 -33.840 1.00 90.31 81 ALA A C 1
ATOM 660 O O . ALA A 1 81 ? 11.276 -7.638 -33.786 1.00 90.31 81 ALA A O 1
ATOM 661 N N . SER A 1 82 ? 12.853 -6.290 -34.630 1.00 90.31 82 SER A N 1
ATOM 662 C CA . SER A 1 82 ? 11.917 -5.544 -35.491 1.00 90.31 82 SER A CA 1
ATOM 663 C C . SER A 1 82 ? 11.257 -6.419 -36.565 1.00 90.31 82 SER A C 1
ATOM 665 O O . SER A 1 82 ? 10.189 -6.081 -37.073 1.00 90.31 82 SER A O 1
ATOM 667 N N . PHE A 1 83 ? 11.898 -7.523 -36.968 1.00 88.44 83 PHE A N 1
ATOM 668 C CA . PHE A 1 83 ? 11.261 -8.511 -37.833 1.00 88.44 83 PHE A CA 1
ATOM 669 C C . PHE A 1 83 ? 10.339 -9.407 -37.031 1.00 88.44 83 PHE A C 1
ATOM 671 O O . PHE A 1 83 ? 9.202 -9.567 -37.447 1.00 88.44 83 PHE A O 1
ATOM 678 N N . TYR A 1 84 ? 10.807 -9.917 -35.889 1.00 87.31 84 TYR A N 1
ATOM 679 C CA . TYR A 1 84 ? 10.052 -10.800 -34.998 1.00 87.31 84 TYR A CA 1
ATOM 680 C C . TYR A 1 84 ? 8.730 -10.184 -34.495 1.00 87.31 84 TYR A C 1
ATOM 682 O O . TYR A 1 84 ? 7.727 -10.887 -34.405 1.00 87.31 84 TYR A O 1
ATOM 690 N N . ALA A 1 85 ? 8.701 -8.875 -34.223 1.00 78.56 85 ALA A N 1
ATOM 691 C CA . ALA A 1 85 ? 7.500 -8.163 -33.778 1.00 78.56 85 ALA A CA 1
ATOM 692 C C . ALA A 1 85 ? 6.404 -8.026 -34.861 1.00 78.56 85 ALA A C 1
ATOM 694 O O . ALA A 1 85 ? 5.218 -8.018 -34.532 1.00 78.56 85 ALA A O 1
ATOM 695 N N . ASP A 1 86 ? 6.784 -7.930 -36.141 1.00 74.31 86 ASP A N 1
ATOM 696 C CA . ASP A 1 86 ? 5.872 -7.645 -37.267 1.00 74.31 86 ASP A CA 1
ATOM 697 C C . ASP A 1 86 ? 5.570 -8.901 -38.115 1.00 74.31 86 ASP A C 1
ATOM 699 O O . ASP A 1 86 ? 4.451 -9.126 -38.580 1.00 74.31 86 ASP A O 1
ATOM 703 N N . THR A 1 87 ? 6.574 -9.758 -38.323 1.00 73.88 87 THR A N 1
ATOM 704 C CA . THR A 1 87 ? 6.553 -10.912 -39.239 1.00 73.88 87 THR A CA 1
ATOM 705 C C . THR A 1 87 ? 7.490 -12.039 -38.757 1.00 73.88 87 THR A C 1
ATOM 707 O O . THR A 1 87 ? 7.994 -12.025 -37.641 1.00 73.88 87 THR A O 1
ATOM 710 N N . ALA A 1 88 ? 7.725 -13.071 -39.573 1.00 80.19 88 ALA A N 1
ATOM 711 C CA . ALA A 1 88 ? 8.749 -14.070 -39.261 1.00 80.19 88 ALA A CA 1
ATOM 712 C C . ALA A 1 88 ? 10.155 -13.513 -39.546 1.00 80.19 88 ALA A C 1
ATOM 714 O O . ALA A 1 88 ? 10.359 -12.844 -40.562 1.00 80.19 88 ALA A O 1
ATOM 715 N N . VAL A 1 89 ? 11.131 -13.841 -38.694 1.00 81.00 89 VAL A N 1
ATOM 716 C CA . VAL A 1 89 ? 12.537 -13.467 -38.905 1.00 81.00 89 VAL A CA 1
ATOM 717 C C . VAL A 1 89 ? 13.040 -14.074 -40.229 1.00 81.00 89 VAL A C 1
ATOM 719 O O . VAL A 1 89 ? 12.871 -15.273 -40.462 1.00 81.00 89 VAL A O 1
ATOM 722 N N . PRO A 1 90 ? 13.634 -13.274 -41.136 1.00 83.69 90 PRO A N 1
ATOM 723 C CA . PRO A 1 90 ? 14.212 -13.785 -42.374 1.00 83.69 90 PRO A CA 1
ATOM 724 C C . PRO A 1 90 ? 15.270 -14.869 -42.130 1.00 83.69 90 PRO A C 1
ATOM 726 O O . PRO A 1 90 ? 16.147 -14.693 -41.292 1.00 83.69 90 PRO A O 1
ATOM 729 N N . GLN A 1 91 ? 15.287 -15.922 -42.957 1.00 75.75 91 GLN A N 1
ATOM 730 C CA . GLN A 1 91 ? 16.264 -17.029 -42.874 1.00 75.75 91 GLN A CA 1
ATOM 731 C C . GLN A 1 91 ? 17.737 -16.591 -42.878 1.00 75.75 91 GLN A C 1
ATOM 733 O O . GLN A 1 91 ? 18.605 -17.318 -42.419 1.00 75.75 91 GLN A O 1
ATOM 738 N N . SER A 1 92 ? 18.047 -15.420 -43.438 1.00 75.12 92 SER A N 1
ATOM 739 C CA . SER A 1 92 ? 19.406 -14.863 -43.438 1.00 75.12 92 SER A CA 1
ATOM 740 C C . SER A 1 92 ? 19.863 -14.328 -42.075 1.00 75.12 92 SER A C 1
ATOM 742 O O . SER A 1 92 ? 21.036 -13.998 -41.926 1.00 75.12 92 SER A O 1
ATOM 744 N N . LEU A 1 93 ? 18.926 -14.168 -41.141 1.00 80.69 93 LEU A N 1
ATOM 745 C CA . LEU A 1 93 ? 19.096 -13.647 -39.781 1.00 80.69 93 LEU A CA 1
ATOM 746 C C . LEU A 1 93 ? 18.756 -14.711 -38.721 1.00 80.69 93 LEU A C 1
ATOM 748 O O . LEU A 1 93 ? 19.114 -14.556 -37.557 1.00 80.69 93 LEU A O 1
ATOM 752 N N . ASP A 1 94 ? 18.044 -15.755 -39.146 1.00 66.12 94 ASP A N 1
ATOM 753 C CA . ASP A 1 94 ? 17.654 -16.924 -38.364 1.00 66.12 94 ASP A CA 1
ATOM 754 C C . ASP A 1 94 ? 18.917 -17.627 -37.828 1.00 66.12 94 ASP A C 1
ATOM 756 O O . ASP A 1 94 ? 19.943 -17.664 -38.509 1.00 66.12 94 ASP A O 1
ATOM 760 N N . ASP A 1 95 ? 18.855 -18.123 -36.593 1.00 76.44 95 ASP A N 1
ATOM 761 C CA . ASP A 1 95 ? 19.953 -18.724 -35.806 1.00 76.44 95 ASP A CA 1
ATOM 762 C C . ASP A 1 95 ? 20.992 -17.774 -35.166 1.00 76.44 95 ASP A C 1
ATOM 764 O O . ASP A 1 95 ? 21.791 -18.234 -34.347 1.00 76.44 95 ASP A O 1
ATOM 768 N N . ASP A 1 96 ? 21.012 -16.468 -35.468 1.00 84.00 96 ASP A N 1
ATOM 769 C CA . ASP A 1 96 ? 21.963 -15.547 -34.808 1.00 84.00 96 ASP A CA 1
ATOM 770 C C . ASP A 1 96 ? 21.539 -15.172 -33.366 1.00 84.00 96 ASP A C 1
ATOM 772 O O . ASP A 1 96 ? 22.396 -14.777 -32.570 1.00 84.00 96 ASP A O 1
ATOM 776 N N . PHE A 1 97 ? 20.245 -15.295 -33.042 1.00 88.44 97 PHE A N 1
ATOM 777 C CA . PHE A 1 97 ? 19.649 -15.011 -31.729 1.00 88.44 97 PHE A CA 1
ATOM 778 C C . PHE A 1 97 ? 18.532 -16.009 -31.415 1.00 88.44 97 PHE A C 1
ATOM 780 O O . PHE A 1 97 ? 17.808 -16.438 -32.317 1.00 88.44 97 PHE A O 1
ATOM 787 N N . ILE A 1 98 ? 18.366 -16.362 -30.140 1.00 87.38 98 ILE A N 1
ATOM 788 C CA . ILE A 1 98 ? 17.291 -17.262 -29.705 1.00 87.38 98 ILE A CA 1
ATOM 789 C C . ILE A 1 98 ? 15.974 -16.504 -29.492 1.00 87.38 98 ILE A C 1
ATOM 791 O O . ILE A 1 98 ? 15.956 -15.296 -29.260 1.00 87.38 98 ILE A O 1
ATOM 795 N N . GLU A 1 99 ? 14.849 -17.223 -29.502 1.00 85.06 99 GLU A N 1
ATOM 796 C CA . GLU A 1 99 ? 13.510 -16.638 -29.313 1.00 85.06 99 GLU A CA 1
ATOM 797 C C . GLU A 1 99 ? 13.399 -15.819 -28.017 1.00 85.06 99 GLU A C 1
ATOM 799 O O . GLU A 1 99 ? 12.819 -14.737 -28.021 1.00 85.06 99 GLU A O 1
ATOM 804 N N . ALA A 1 100 ? 14.026 -16.279 -26.929 1.00 83.31 100 ALA A N 1
ATOM 805 C CA . ALA A 1 100 ? 14.034 -15.554 -25.660 1.00 83.31 100 ALA A CA 1
ATOM 806 C C . ALA A 1 100 ? 14.712 -14.173 -25.764 1.00 83.31 100 ALA A C 1
ATOM 808 O O . ALA A 1 100 ? 14.217 -13.218 -25.175 1.00 83.31 100 ALA A O 1
ATOM 809 N N . GLU A 1 101 ? 15.799 -14.041 -26.534 1.00 84.25 101 GLU A N 1
ATOM 810 C CA . GLU A 1 101 ? 16.491 -12.758 -26.754 1.00 84.25 101 GLU A CA 1
ATOM 811 C C . GLU A 1 101 ? 15.631 -11.793 -27.578 1.00 84.25 101 GLU A C 1
ATOM 813 O O . GLU A 1 101 ? 15.565 -10.599 -27.283 1.00 84.25 101 GLU A O 1
ATOM 818 N N . LEU A 1 102 ? 14.941 -12.309 -28.599 1.00 88.19 102 LEU A N 1
ATOM 819 C CA . LEU A 1 102 ? 14.050 -11.519 -29.451 1.00 88.19 102 LEU A CA 1
ATOM 820 C C . LEU A 1 102 ? 12.823 -11.031 -28.675 1.00 88.19 102 LEU A C 1
ATOM 822 O O . LEU A 1 102 ? 12.487 -9.847 -28.730 1.00 88.19 102 LEU A O 1
ATOM 826 N N . GLN A 1 103 ? 12.189 -11.928 -27.917 1.00 83.94 103 GLN A N 1
ATOM 827 C CA . GLN A 1 103 ? 11.029 -11.618 -27.087 1.00 83.94 103 GLN A CA 1
ATOM 828 C C . GLN A 1 103 ? 11.375 -10.578 -26.013 1.00 83.94 103 GLN A C 1
ATOM 830 O O . GLN A 1 103 ? 10.644 -9.603 -25.854 1.00 83.94 103 GLN A O 1
ATOM 835 N N . ALA A 1 104 ? 12.542 -10.707 -25.373 1.00 79.56 104 ALA A N 1
ATOM 836 C CA . ALA A 1 104 ? 13.032 -9.748 -24.385 1.00 79.56 104 ALA A CA 1
ATOM 837 C C . ALA A 1 104 ? 13.085 -8.313 -24.918 1.00 79.56 104 ALA A C 1
ATOM 839 O O . ALA A 1 104 ? 12.716 -7.367 -24.224 1.00 79.56 104 ALA A O 1
ATOM 840 N N . VAL A 1 105 ? 13.534 -8.140 -26.162 1.00 84.50 105 VAL A N 1
ATOM 841 C CA . VAL A 1 105 ? 13.612 -6.823 -26.798 1.00 84.50 105 VAL A CA 1
ATOM 842 C C . VAL A 1 105 ? 12.231 -6.260 -27.114 1.00 84.50 105 VAL A C 1
ATOM 844 O O . VAL A 1 105 ? 12.016 -5.061 -26.936 1.00 84.50 105 VAL A O 1
ATOM 847 N N . VAL A 1 106 ? 11.285 -7.098 -27.535 1.00 83.00 106 VAL A N 1
ATOM 848 C CA . VAL A 1 106 ? 9.895 -6.677 -27.770 1.00 83.00 106 VAL A CA 1
ATOM 849 C C . VAL A 1 106 ? 9.228 -6.236 -26.466 1.00 83.00 106 VAL A C 1
ATOM 851 O O . VAL A 1 106 ? 8.636 -5.155 -26.406 1.00 83.00 106 VAL A O 1
ATOM 854 N N . ASP A 1 107 ? 9.383 -7.022 -25.402 1.00 75.00 107 ASP A N 1
ATOM 855 C CA . ASP A 1 107 ? 8.838 -6.699 -24.080 1.00 75.00 107 ASP A CA 1
ATOM 856 C C . ASP A 1 107 ? 9.496 -5.443 -23.491 1.00 75.00 107 ASP A C 1
ATOM 858 O O . ASP A 1 107 ? 8.844 -4.630 -22.823 1.00 75.00 107 ASP A O 1
ATOM 862 N N . PHE A 1 108 ? 10.775 -5.228 -23.805 1.00 72.38 108 PHE A N 1
ATOM 863 C CA . PHE A 1 108 ? 11.492 -4.010 -23.459 1.00 72.38 108 PHE A CA 1
ATOM 864 C C . PHE A 1 108 ? 10.981 -2.786 -24.238 1.00 72.38 108 PHE A C 1
ATOM 866 O O . PHE A 1 108 ? 10.780 -1.729 -23.637 1.00 72.38 108 PHE A O 1
ATOM 873 N N . ASP A 1 109 ? 10.730 -2.882 -25.546 1.00 74.44 109 ASP A N 1
ATOM 874 C CA . ASP A 1 109 ? 10.282 -1.746 -26.373 1.00 74.44 109 ASP A CA 1
ATOM 875 C C . ASP A 1 109 ? 8.892 -1.222 -25.971 1.00 74.44 109 ASP A C 1
ATOM 877 O O . ASP A 1 109 ? 8.633 -0.023 -26.086 1.00 74.44 109 ASP A O 1
ATOM 881 N N . ARG A 1 110 ? 8.026 -2.064 -25.384 1.00 68.12 110 ARG A N 1
ATOM 882 C CA . ARG A 1 110 ? 6.681 -1.673 -24.907 1.00 68.12 110 ARG A CA 1
ATOM 883 C C . ARG A 1 110 ? 6.683 -0.454 -23.971 1.00 68.12 110 ARG A C 1
ATOM 885 O O . ARG A 1 110 ? 5.710 0.297 -23.943 1.00 68.12 110 ARG A O 1
ATOM 892 N N . TYR A 1 111 ? 7.777 -0.219 -23.245 1.00 61.97 111 TYR A N 1
ATOM 893 C CA . TYR A 1 111 ? 7.905 0.869 -22.266 1.00 61.97 111 TYR A CA 1
ATOM 894 C C . TYR A 1 111 ? 8.845 2.000 -22.712 1.00 61.97 111 TYR A C 1
ATOM 896 O O . TYR A 1 111 ? 9.191 2.872 -21.912 1.00 61.97 111 TYR A O 1
ATOM 904 N N . LYS A 1 112 ? 9.223 2.037 -23.997 1.00 67.00 112 LYS A N 1
ATOM 905 C CA . LYS A 1 112 ? 10.144 3.033 -24.578 1.00 67.00 112 LYS A CA 1
ATOM 906 C C . LYS A 1 112 ? 9.718 4.485 -24.414 1.00 67.00 112 LYS A C 1
ATOM 908 O O . LYS A 1 112 ? 10.550 5.385 -24.462 1.00 67.00 112 LYS A O 1
ATOM 913 N N . GLN A 1 113 ? 8.423 4.730 -24.214 1.00 62.47 113 GLN A N 1
ATOM 914 C CA . GLN A 1 113 ? 7.895 6.081 -24.060 1.00 62.47 113 GLN A CA 1
ATOM 915 C C . GLN A 1 113 ? 8.567 6.842 -22.911 1.00 62.47 113 GLN A C 1
ATOM 917 O O . GLN A 1 113 ? 8.564 8.058 -22.955 1.00 62.47 113 GLN A O 1
ATOM 922 N N . PHE A 1 114 ? 9.182 6.164 -21.934 1.00 61.66 114 PHE A N 1
ATOM 923 C CA . PHE A 1 114 ? 9.890 6.793 -20.815 1.00 61.66 114 PHE A CA 1
ATOM 924 C C . PHE A 1 114 ? 11.373 7.116 -21.083 1.00 61.66 114 PHE A C 1
ATOM 926 O O . PHE A 1 114 ? 11.966 7.873 -20.318 1.00 61.66 114 PHE A O 1
ATOM 933 N N . ASP A 1 115 ? 11.974 6.619 -22.170 1.00 63.25 115 ASP A N 1
ATOM 934 C CA . ASP A 1 115 ? 13.394 6.870 -22.487 1.00 63.25 115 ASP A CA 1
ATOM 935 C C . ASP A 1 115 ? 13.669 8.279 -22.989 1.00 63.25 115 ASP A C 1
ATOM 937 O O . ASP A 1 115 ? 14.750 8.840 -22.785 1.00 63.25 115 ASP A O 1
ATOM 941 N N . VAL A 1 116 ? 12.689 8.846 -23.682 1.00 62.66 116 VAL A N 1
ATOM 942 C CA . VAL A 1 116 ? 12.811 10.154 -24.327 1.00 62.66 116 VAL A CA 1
ATOM 943 C C . VAL A 1 116 ? 12.299 11.261 -23.408 1.00 62.66 116 VAL A C 1
ATOM 945 O O . VAL A 1 116 ? 12.628 12.426 -23.612 1.00 62.66 116 VAL A O 1
ATOM 948 N N . LEU A 1 117 ? 11.532 10.903 -22.374 1.00 64.69 117 LEU A N 1
ATOM 949 C CA . LEU A 1 117 ? 10.949 11.869 -21.455 1.00 64.69 117 LEU A CA 1
ATOM 950 C C . LEU A 1 117 ? 11.990 12.326 -20.431 1.00 64.69 117 LEU A C 1
ATOM 952 O O . LEU A 1 117 ? 12.688 11.520 -19.802 1.00 64.69 117 LEU A O 1
ATOM 956 N N . ASP A 1 118 ? 12.092 13.639 -20.267 1.00 65.75 118 ASP A N 1
ATOM 957 C CA . ASP A 1 118 ? 12.780 14.240 -19.129 1.00 65.75 118 ASP A CA 1
ATOM 958 C C . ASP A 1 118 ? 11.935 14.121 -17.844 1.00 65.75 118 ASP A C 1
ATOM 960 O O . ASP A 1 118 ? 10.793 13.663 -17.859 1.00 65.75 118 ASP A O 1
ATOM 964 N N . GLN A 1 119 ? 12.502 14.503 -16.698 1.00 64.38 119 GLN A N 1
ATOM 965 C CA . GLN A 1 119 ? 11.836 14.347 -15.398 1.00 64.38 119 GLN A CA 1
ATOM 966 C C . GLN A 1 119 ? 10.495 15.102 -15.310 1.00 64.38 119 GLN A C 1
ATOM 968 O O . GLN A 1 119 ? 9.555 14.597 -14.693 1.00 64.38 119 GLN A O 1
ATOM 973 N N . GLU A 1 120 ? 10.373 16.273 -15.942 1.00 64.75 120 GLU A N 1
ATOM 974 C CA . GLU A 1 120 ? 9.133 17.063 -15.953 1.00 64.75 120 GLU A CA 1
ATOM 975 C C . GLU A 1 120 ? 8.078 16.430 -16.868 1.00 64.75 120 GLU A C 1
ATOM 977 O O . GLU A 1 120 ? 6.902 16.352 -16.517 1.00 64.75 120 GLU A O 1
ATOM 982 N N . GLN A 1 121 ? 8.497 15.902 -18.015 1.00 67.50 121 GLN A N 1
ATOM 983 C CA . GLN A 1 121 ? 7.633 15.198 -18.955 1.00 67.50 121 GLN A CA 1
ATOM 984 C C . GLN A 1 121 ? 7.158 13.848 -18.412 1.00 67.50 121 GLN A C 1
ATOM 986 O O . GLN A 1 121 ? 5.998 13.489 -18.612 1.00 67.50 121 GLN A O 1
ATOM 991 N N . ILE A 1 122 ? 8.018 13.113 -17.696 1.00 65.38 122 ILE A N 1
ATOM 992 C CA . ILE A 1 122 ? 7.617 11.904 -16.964 1.00 65.38 122 ILE A CA 1
ATOM 993 C C . ILE A 1 122 ? 6.561 12.280 -15.921 1.00 65.38 122 ILE A C 1
ATOM 995 O O . ILE A 1 122 ? 5.531 11.619 -15.844 1.00 65.38 122 ILE A O 1
ATOM 999 N N . ASN A 1 123 ? 6.759 13.370 -15.176 1.00 61.22 123 ASN A N 1
ATOM 1000 C CA . ASN A 1 123 ? 5.798 13.863 -14.189 1.00 61.22 123 ASN A CA 1
ATOM 1001 C C . ASN A 1 123 ? 4.445 14.241 -14.830 1.00 61.22 123 ASN A C 1
ATOM 1003 O O . ASN A 1 123 ? 3.395 13.792 -14.370 1.00 61.22 123 ASN A O 1
ATOM 1007 N N . GLU A 1 124 ? 4.447 14.975 -15.946 1.00 65.56 124 GLU A N 1
ATOM 1008 C CA . GLU A 1 124 ? 3.218 15.280 -16.689 1.00 65.56 124 GLU A CA 1
ATOM 1009 C C . GLU A 1 124 ? 2.523 14.028 -17.232 1.00 65.56 124 GLU A C 1
ATOM 1011 O O . GLU A 1 124 ? 1.292 13.949 -17.214 1.00 65.56 124 GLU A O 1
ATOM 1016 N N . GLN A 1 125 ? 3.287 13.052 -17.722 1.00 65.69 125 GLN A N 1
ATOM 1017 C CA . GLN A 1 125 ? 2.739 11.805 -18.242 1.00 65.69 125 GLN A CA 1
ATOM 1018 C C . GLN A 1 125 ? 2.106 10.978 -17.117 1.00 65.69 125 GLN A C 1
ATOM 1020 O O . GLN A 1 125 ? 0.973 10.526 -17.262 1.00 65.69 125 GLN A O 1
ATOM 1025 N N . ILE A 1 126 ? 2.784 10.873 -15.971 1.00 60.84 126 ILE A N 1
ATOM 1026 C CA . ILE A 1 126 ? 2.276 10.258 -14.737 1.00 60.84 126 ILE A CA 1
ATOM 1027 C C . ILE A 1 126 ? 0.979 10.949 -14.284 1.00 60.84 126 ILE A C 1
ATOM 1029 O O . ILE A 1 126 ? 0.011 10.280 -13.928 1.00 60.84 126 ILE A O 1
ATOM 1033 N N . ARG A 1 127 ? 0.909 12.282 -14.376 1.00 61.34 127 ARG A N 1
ATOM 1034 C CA . ARG A 1 127 ? -0.294 13.060 -14.045 1.00 61.34 127 ARG A CA 1
ATOM 1035 C C . ARG A 1 127 ? -1.473 12.775 -14.983 1.00 61.34 127 ARG A C 1
ATOM 1037 O O . ARG A 1 127 ? -2.616 12.772 -14.537 1.00 61.34 127 ARG A O 1
ATOM 1044 N N . ARG A 1 128 ? -1.218 12.545 -16.275 1.00 63.59 128 ARG A N 1
ATOM 1045 C CA . ARG A 1 128 ? -2.259 12.197 -17.265 1.00 63.59 128 ARG A CA 1
ATOM 1046 C C . ARG A 1 128 ? -2.797 10.776 -17.099 1.00 63.59 128 ARG A C 1
ATOM 1048 O O . ARG A 1 128 ? -3.844 10.479 -17.658 1.00 63.59 128 ARG A O 1
ATOM 1055 N N . MET A 1 129 ? -2.108 9.923 -16.343 1.00 58.75 129 MET A N 1
ATOM 1056 C CA . MET A 1 129 ? -2.498 8.533 -16.091 1.00 58.75 129 MET A CA 1
ATOM 1057 C C . MET A 1 129 ? -3.475 8.360 -14.907 1.00 58.75 129 MET A C 1
ATOM 1059 O O . MET A 1 129 ? -3.599 7.253 -14.397 1.00 58.75 129 MET A O 1
ATOM 1063 N N . GLU A 1 130 ? -4.127 9.434 -14.431 1.00 50.75 130 GLU A N 1
ATOM 1064 C CA . GLU A 1 130 ? -5.213 9.429 -13.418 1.00 50.75 130 GLU A CA 1
ATOM 1065 C C . GLU A 1 130 ? -5.006 8.451 -12.228 1.00 50.75 130 GLU A C 1
ATOM 1067 O O . GLU A 1 130 ? -5.931 7.846 -11.689 1.00 50.75 130 GLU A O 1
ATOM 1072 N N . GLY A 1 131 ? -3.758 8.316 -11.763 1.00 51.25 131 GLY A N 1
ATOM 1073 C CA . GLY A 1 131 ? -3.404 7.534 -10.577 1.00 51.25 131 GLY A CA 1
ATOM 1074 C C . GLY A 1 131 ? -3.203 6.019 -10.777 1.00 51.25 131 GLY A C 1
ATOM 1075 O O . GLY A 1 131 ? -3.068 5.301 -9.790 1.00 51.25 131 GLY A O 1
ATOM 1076 N N . GLU A 1 132 ? -3.055 5.528 -12.009 1.00 52.72 132 GLU A N 1
ATOM 1077 C CA . GLU A 1 132 ? -2.542 4.169 -12.315 1.00 52.72 132 GLU A CA 1
ATOM 1078 C C . GLU A 1 132 ? -1.015 4.032 -12.112 1.00 52.72 132 GLU A C 1
ATOM 1080 O O . GLU A 1 132 ? -0.382 3.051 -12.490 1.00 52.72 132 GLU A O 1
ATOM 1085 N N . VAL A 1 133 ? -0.385 5.025 -11.489 1.00 52.44 133 VAL A N 1
ATOM 1086 C CA . VAL A 1 133 ? 1.070 5.118 -11.296 1.00 52.44 133 VAL A CA 1
ATOM 1087 C C . VAL A 1 133 ? 1.619 3.941 -10.486 1.00 52.44 133 VAL A C 1
ATOM 1089 O O . VAL A 1 133 ? 2.714 3.457 -10.757 1.00 52.44 133 VAL A O 1
ATOM 1092 N N . TYR A 1 134 ? 0.847 3.455 -9.511 1.00 49.91 134 TYR A N 1
ATOM 1093 C CA . TYR A 1 134 ? 1.214 2.288 -8.711 1.00 49.91 134 TYR A CA 1
ATOM 1094 C C . TYR A 1 134 ? 1.162 0.994 -9.526 1.00 49.91 134 TYR A C 1
ATOM 1096 O O . TYR A 1 134 ? 2.072 0.181 -9.416 1.00 49.91 134 TYR A O 1
ATOM 1104 N N . GLU A 1 135 ? 0.147 0.825 -10.379 1.00 52.16 135 GLU A N 1
ATOM 1105 C CA . GLU A 1 135 ? 0.050 -0.324 -11.285 1.00 52.16 135 GLU A CA 1
ATOM 1106 C C . GLU A 1 135 ? 1.162 -0.285 -12.328 1.00 52.16 135 GLU A C 1
ATOM 1108 O O . GLU A 1 135 ? 1.788 -1.309 -12.563 1.00 52.16 135 GLU A O 1
ATOM 1113 N N . LEU A 1 136 ? 1.519 0.896 -12.843 1.00 55.97 136 LEU A N 1
ATOM 1114 C CA . LEU A 1 136 ? 2.682 1.050 -13.711 1.00 55.97 136 LEU A CA 1
ATOM 1115 C C . LEU A 1 136 ? 3.972 0.639 -12.990 1.00 55.97 136 LEU A C 1
ATOM 1117 O O . LEU A 1 136 ? 4.731 -0.154 -13.528 1.00 55.97 136 LEU A O 1
ATOM 1121 N N . VAL A 1 137 ? 4.230 1.130 -11.771 1.00 52.50 137 VAL A N 1
ATOM 1122 C CA . VAL A 1 137 ? 5.438 0.765 -11.006 1.00 52.50 137 VAL A CA 1
ATOM 1123 C C . VAL A 1 137 ? 5.429 -0.719 -10.623 1.00 52.50 137 VAL A C 1
ATOM 1125 O O . VAL A 1 137 ? 6.480 -1.358 -10.663 1.00 52.50 137 VAL A O 1
ATOM 1128 N N . GLN A 1 138 ? 4.275 -1.295 -10.284 1.00 50.53 138 GLN A N 1
ATOM 1129 C CA . GLN A 1 138 ? 4.139 -2.698 -9.894 1.00 50.53 138 GLN A CA 1
ATOM 1130 C C . GLN A 1 138 ? 4.229 -3.647 -11.097 1.00 50.53 138 GLN A C 1
ATOM 1132 O O . GLN A 1 138 ? 4.965 -4.627 -11.012 1.00 50.53 138 GLN A O 1
ATOM 1137 N N . GLU A 1 139 ? 3.561 -3.369 -12.220 1.00 54.81 139 GLU A N 1
ATOM 1138 C CA . GLU A 1 139 ? 3.696 -4.103 -13.492 1.00 54.81 139 GLU A CA 1
ATOM 1139 C C . GLU A 1 139 ? 5.144 -4.012 -13.986 1.00 54.81 139 GLU A C 1
ATOM 1141 O O . GLU A 1 139 ? 5.741 -5.031 -14.330 1.00 54.81 139 GLU A O 1
ATOM 1146 N N . TYR A 1 140 ? 5.750 -2.824 -13.909 1.00 54.53 140 TYR A N 1
ATOM 1147 C CA . TYR A 1 140 ? 7.143 -2.588 -14.287 1.00 54.53 140 TYR A CA 1
ATOM 1148 C C . TYR A 1 140 ? 8.134 -3.362 -13.408 1.00 54.53 140 TYR A C 1
ATOM 1150 O O . TYR A 1 140 ? 9.062 -3.992 -13.911 1.00 54.53 140 TYR A O 1
ATOM 1158 N N . THR A 1 141 ? 7.929 -3.355 -12.089 1.00 50.22 141 THR A N 1
ATOM 1159 C CA . THR A 1 141 ? 8.825 -4.031 -11.139 1.00 50.22 141 THR A CA 1
ATOM 1160 C C . THR A 1 141 ? 8.605 -5.545 -11.130 1.00 50.22 141 THR A C 1
ATOM 1162 O O . THR A 1 141 ? 9.564 -6.286 -10.973 1.00 50.22 141 THR A O 1
ATOM 1165 N N . SER A 1 142 ? 7.376 -6.039 -11.306 1.00 52.00 142 SER A N 1
ATOM 1166 C CA . SER A 1 142 ? 7.078 -7.480 -11.231 1.00 52.00 142 SER A CA 1
ATOM 1167 C C . SER A 1 142 ? 7.304 -8.220 -12.550 1.00 52.00 142 SER A C 1
ATOM 1169 O O . SER A 1 142 ? 7.872 -9.309 -12.531 1.00 52.00 142 SER A O 1
ATOM 1171 N N . THR A 1 143 ? 6.916 -7.630 -13.684 1.00 55.81 143 THR A N 1
ATOM 1172 C CA . THR A 1 143 ? 7.008 -8.281 -15.001 1.00 55.81 143 THR A CA 1
ATOM 1173 C C . THR A 1 143 ? 8.443 -8.220 -15.516 1.00 55.81 143 THR A C 1
ATOM 1175 O O . THR A 1 143 ? 9.039 -9.248 -15.813 1.00 55.81 143 THR A O 1
ATOM 1178 N N . GLN A 1 144 ? 9.077 -7.041 -15.494 1.00 53.38 144 GLN A N 1
ATOM 1179 C CA . GLN A 1 144 ? 10.407 -6.900 -16.095 1.00 53.38 144 GLN A CA 1
ATOM 1180 C C . GLN A 1 144 ? 11.541 -7.508 -15.250 1.00 53.38 144 GLN A C 1
ATOM 1182 O O . GLN A 1 144 ? 12.511 -7.991 -15.823 1.00 53.38 144 GLN A O 1
ATOM 1187 N N . ILE A 1 145 ? 11.430 -7.551 -13.913 1.00 50.78 145 ILE A N 1
ATOM 1188 C CA . ILE A 1 145 ? 12.414 -8.271 -13.076 1.00 50.78 145 ILE A CA 1
ATOM 1189 C C . ILE A 1 145 ? 12.294 -9.780 -13.302 1.00 50.78 145 ILE A C 1
ATOM 1191 O O . ILE A 1 145 ? 13.308 -10.455 -13.458 1.00 50.78 145 ILE A O 1
ATOM 1195 N N . GLY A 1 146 ? 11.065 -10.299 -13.386 1.00 55.62 146 GLY A N 1
ATOM 1196 C CA . GLY A 1 146 ? 10.823 -11.715 -13.655 1.00 55.62 146 GLY A CA 1
ATOM 1197 C C . GLY A 1 146 ? 11.341 -12.163 -15.023 1.00 55.62 146 GLY A C 1
ATOM 1198 O O . GLY A 1 146 ? 11.913 -13.248 -15.123 1.00 55.62 146 GLY A O 1
ATOM 1199 N N . ASP A 1 147 ? 11.181 -11.333 -16.054 1.00 61.00 147 ASP A N 1
ATOM 1200 C CA . ASP A 1 147 ? 11.628 -11.644 -17.416 1.00 61.00 147 ASP A CA 1
ATOM 1201 C C . ASP A 1 147 ? 13.156 -11.507 -17.569 1.00 61.00 147 ASP A C 1
ATOM 1203 O O . ASP A 1 147 ? 13.795 -12.335 -18.221 1.00 61.00 147 ASP A O 1
ATOM 1207 N N . MET A 1 148 ? 13.778 -10.525 -16.900 1.00 63.28 148 MET A N 1
ATOM 1208 C CA . MET A 1 148 ? 15.241 -10.375 -16.881 1.00 63.28 148 MET A CA 1
ATOM 1209 C C . MET A 1 148 ? 15.933 -11.478 -16.071 1.00 63.28 148 MET A C 1
ATOM 1211 O O . MET A 1 148 ? 16.945 -12.016 -16.519 1.00 63.28 148 MET A O 1
ATOM 1215 N N . ASP A 1 149 ? 15.376 -11.881 -14.926 1.00 61.00 149 ASP A N 1
ATOM 1216 C CA . ASP A 1 149 ? 15.909 -12.999 -14.138 1.00 61.00 149 ASP A CA 1
ATOM 1217 C C . ASP A 1 149 ? 15.853 -14.317 -14.925 1.00 61.00 149 ASP A C 1
ATOM 1219 O O . ASP A 1 149 ? 16.772 -15.135 -14.830 1.00 61.00 149 ASP A O 1
ATOM 1223 N N . GLN A 1 150 ? 14.807 -14.516 -15.733 1.00 68.56 150 GLN A N 1
ATOM 1224 C CA . GLN A 1 150 ? 14.687 -15.673 -16.624 1.00 68.56 150 GLN A CA 1
ATOM 1225 C C . GLN A 1 150 ? 15.738 -15.662 -17.743 1.00 68.56 150 GLN A C 1
ATOM 1227 O O . GLN A 1 150 ? 16.311 -16.713 -18.033 1.00 68.56 150 GLN A O 1
ATOM 1232 N N . LEU A 1 151 ? 16.037 -14.500 -18.335 1.00 71.25 151 LEU A N 1
ATOM 1233 C CA . LEU A 1 151 ? 17.111 -14.354 -19.329 1.00 71.25 151 LEU A CA 1
ATOM 1234 C C . LEU A 1 151 ? 18.493 -14.612 -18.737 1.00 71.25 151 LEU A C 1
ATOM 1236 O O . LEU A 1 151 ? 19.266 -15.364 -19.320 1.00 71.25 151 LEU A O 1
ATOM 1240 N N . ILE A 1 152 ? 18.792 -14.038 -17.568 1.00 70.25 152 ILE A N 1
ATOM 1241 C CA . ILE A 1 152 ? 20.084 -14.212 -16.884 1.00 70.25 152 ILE A CA 1
ATOM 1242 C C . ILE A 1 152 ? 20.329 -15.688 -16.536 1.00 70.25 152 ILE A C 1
ATOM 1244 O O . ILE A 1 152 ? 21.466 -16.158 -16.547 1.00 70.25 152 ILE A O 1
ATOM 1248 N N . GLN A 1 153 ? 19.268 -16.433 -16.220 1.00 72.94 153 GLN A N 1
ATOM 1249 C CA . GLN A 1 153 ? 19.349 -17.852 -15.868 1.00 72.94 153 GLN A CA 1
ATOM 1250 C C . GLN A 1 153 ? 19.369 -18.789 -17.083 1.00 72.94 153 GLN A C 1
ATOM 1252 O O . GLN A 1 153 ? 19.614 -19.987 -16.911 1.00 72.94 153 GLN A O 1
ATOM 1257 N N . ASN A 1 154 ? 19.119 -18.284 -18.294 1.00 75.75 154 ASN A N 1
ATOM 1258 C CA . ASN A 1 154 ? 19.095 -19.100 -19.499 1.00 75.75 154 ASN A CA 1
ATOM 1259 C C . ASN A 1 154 ? 20.526 -19.298 -20.048 1.00 75.75 154 ASN A C 1
ATOM 1261 O O . ASN A 1 154 ? 21.159 -18.333 -20.475 1.00 75.75 154 ASN A O 1
ATOM 1265 N N . PRO A 1 155 ? 21.052 -20.540 -20.064 1.00 75.06 155 PRO A N 1
ATOM 1266 C CA . PRO A 1 155 ? 22.435 -20.815 -20.455 1.00 75.06 155 PRO A CA 1
ATOM 1267 C C . PRO A 1 155 ? 22.716 -20.628 -21.952 1.00 75.06 155 PRO A C 1
ATOM 1269 O O . PRO A 1 155 ? 23.883 -20.570 -22.332 1.00 75.06 155 PRO A O 1
ATOM 1272 N N . ASP A 1 156 ? 21.676 -20.565 -22.787 1.00 78.25 156 ASP A N 1
ATOM 1273 C CA . ASP A 1 156 ? 21.801 -20.457 -24.244 1.00 78.25 156 ASP A CA 1
ATOM 1274 C C . ASP A 1 156 ? 21.793 -18.995 -24.732 1.00 78.25 156 ASP A C 1
ATOM 1276 O O . ASP A 1 156 ? 21.975 -18.740 -25.923 1.00 78.25 156 ASP A O 1
ATOM 1280 N N . VAL A 1 157 ? 21.596 -18.031 -23.826 1.00 79.50 157 VAL A N 1
ATOM 1281 C CA . VAL A 1 157 ? 21.597 -16.596 -24.135 1.00 79.50 157 VAL A CA 1
ATOM 1282 C C . VAL A 1 157 ? 23.028 -16.054 -24.180 1.00 79.50 157 VAL A C 1
ATOM 1284 O O . VAL A 1 157 ? 23.880 -16.403 -23.358 1.00 79.50 157 VAL A O 1
ATOM 1287 N N . GLN A 1 158 ? 23.307 -15.157 -25.125 1.00 81.06 158 GLN A N 1
ATOM 1288 C CA . GLN A 1 158 ? 24.618 -14.525 -25.254 1.00 81.06 158 GLN A CA 1
ATOM 1289 C C . GLN A 1 158 ? 24.875 -13.535 -24.104 1.00 81.06 158 GLN A C 1
ATOM 1291 O O . GLN A 1 158 ? 24.115 -12.592 -23.878 1.00 81.06 158 GLN A O 1
ATOM 1296 N N . GLN A 1 159 ? 25.986 -13.723 -23.385 1.00 77.88 159 GLN A N 1
ATOM 1297 C CA . GLN A 1 159 ? 26.300 -12.949 -22.177 1.00 77.88 159 GLN A CA 1
ATOM 1298 C C . GLN A 1 159 ? 26.453 -11.442 -22.443 1.00 77.88 159 GLN A C 1
ATOM 1300 O O . GLN A 1 159 ? 25.952 -10.629 -21.673 1.00 77.88 159 GLN A O 1
ATOM 1305 N N . ASP A 1 160 ? 27.108 -11.056 -23.538 1.00 77.56 160 ASP A N 1
ATOM 1306 C CA . ASP A 1 160 ? 27.320 -9.644 -23.874 1.00 77.56 160 ASP A CA 1
ATOM 1307 C C . ASP A 1 160 ? 26.025 -8.929 -24.280 1.00 77.56 160 ASP A C 1
ATOM 1309 O O . ASP A 1 160 ? 25.862 -7.741 -24.006 1.00 77.56 160 ASP A O 1
ATOM 1313 N N . VAL A 1 161 ? 25.069 -9.654 -24.861 1.00 75.88 161 VAL A N 1
ATOM 1314 C CA . VAL A 1 161 ? 23.718 -9.150 -25.138 1.00 75.88 161 VAL A CA 1
ATOM 1315 C C . VAL A 1 161 ? 22.949 -8.910 -23.836 1.00 75.88 161 VAL A C 1
ATOM 1317 O O . VAL A 1 161 ? 22.368 -7.835 -23.670 1.00 75.88 161 VAL A O 1
ATOM 1320 N N . ILE A 1 162 ? 22.983 -9.866 -22.896 1.00 76.12 162 ILE A N 1
ATOM 1321 C CA . ILE A 1 162 ? 22.344 -9.713 -21.577 1.00 76.12 162 ILE A CA 1
ATOM 1322 C C . ILE A 1 162 ? 22.921 -8.510 -20.845 1.00 76.12 162 ILE A C 1
ATOM 1324 O O . ILE A 1 162 ? 22.160 -7.679 -20.364 1.00 76.12 162 ILE A O 1
ATOM 1328 N N . GLU A 1 163 ? 24.246 -8.384 -20.778 1.00 78.50 163 GLU A N 1
ATOM 1329 C CA . GLU A 1 163 ? 24.897 -7.285 -20.060 1.00 78.50 163 GLU A CA 1
ATOM 1330 C C . GLU A 1 163 ? 24.456 -5.914 -20.598 1.00 78.50 163 GLU A C 1
ATOM 1332 O O . GLU A 1 163 ? 24.148 -5.015 -19.813 1.00 78.50 163 GLU A O 1
ATOM 1337 N N . ARG A 1 164 ? 24.335 -5.752 -21.927 1.00 82.81 164 ARG A N 1
ATOM 1338 C CA . ARG A 1 164 ? 23.838 -4.497 -22.519 1.00 82.81 164 ARG A CA 1
ATOM 1339 C C . ARG A 1 164 ? 22.346 -4.263 -22.277 1.00 82.81 164 ARG A C 1
ATOM 1341 O O . ARG A 1 164 ? 21.952 -3.122 -22.025 1.00 82.81 164 ARG A O 1
ATOM 1348 N N . LEU A 1 165 ? 21.518 -5.306 -22.372 1.00 77.19 165 LEU A N 1
ATOM 1349 C CA . LEU A 1 165 ? 20.079 -5.204 -22.109 1.00 77.19 165 LEU A CA 1
ATOM 1350 C C . LEU A 1 165 ? 19.802 -4.859 -20.644 1.00 77.19 165 LEU A C 1
ATOM 1352 O O . LEU A 1 165 ? 18.982 -3.983 -20.376 1.00 77.19 165 LEU A O 1
ATOM 1356 N N . VAL A 1 166 ? 20.529 -5.482 -19.714 1.00 75.06 166 VAL A N 1
ATOM 1357 C CA . VAL A 1 166 ? 20.437 -5.210 -18.276 1.00 75.06 166 VAL A CA 1
ATOM 1358 C C . VAL A 1 166 ? 20.876 -3.781 -17.964 1.00 75.06 166 VAL A C 1
ATOM 1360 O O . VAL A 1 166 ? 20.143 -3.084 -17.272 1.00 75.06 166 VAL A O 1
ATOM 1363 N N . GLU A 1 167 ? 21.995 -3.293 -18.517 1.00 77.69 167 GLU A N 1
ATOM 1364 C CA . GLU A 1 167 ? 22.424 -1.900 -18.294 1.00 77.69 167 GLU A CA 1
ATOM 1365 C C . GLU A 1 167 ? 21.358 -0.902 -18.782 1.00 77.69 167 GLU A C 1
ATOM 1367 O O . GLU A 1 167 ? 20.975 0.013 -18.053 1.00 77.69 167 GLU A O 1
ATOM 1372 N N . ARG A 1 168 ? 20.795 -1.116 -19.982 1.00 74.75 168 ARG A N 1
ATOM 1373 C CA . ARG A 1 168 ? 19.691 -0.282 -20.492 1.00 74.75 168 ARG A CA 1
ATOM 1374 C C . ARG A 1 168 ? 18.435 -0.368 -19.627 1.00 74.75 168 ARG A C 1
ATOM 1376 O O . ARG A 1 168 ? 17.734 0.631 -19.459 1.00 74.75 168 ARG A O 1
ATOM 1383 N N . TYR A 1 169 ? 18.132 -1.550 -19.104 1.00 71.50 169 TYR A 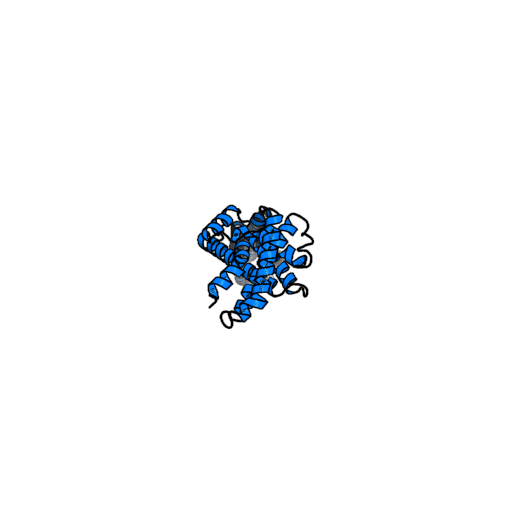N 1
ATOM 1384 C CA . TYR A 1 169 ? 17.006 -1.764 -18.207 1.00 71.50 169 TYR A CA 1
ATOM 1385 C C . TYR A 1 169 ? 17.176 -1.021 -16.882 1.00 71.50 169 TYR A C 1
ATOM 1387 O O . TYR A 1 169 ? 16.259 -0.319 -16.453 1.00 71.50 169 TYR A O 1
ATOM 1395 N N . GLU A 1 170 ? 18.348 -1.123 -16.261 1.00 69.88 170 GLU A N 1
ATOM 1396 C CA . GLU A 1 170 ? 18.657 -0.435 -15.010 1.00 69.88 170 GLU A CA 1
ATOM 1397 C C . GLU A 1 170 ? 18.601 1.088 -15.168 1.00 69.88 170 GLU A C 1
ATOM 1399 O O . GLU A 1 170 ? 17.987 1.758 -14.333 1.00 69.88 170 GLU A O 1
ATOM 1404 N N . ASP A 1 171 ? 19.142 1.627 -16.265 1.00 73.88 171 ASP A N 1
ATOM 1405 C CA . ASP A 1 171 ? 19.083 3.059 -16.574 1.00 73.88 171 ASP A CA 1
ATOM 1406 C C . ASP A 1 171 ? 17.637 3.549 -16.727 1.00 73.88 171 ASP A C 1
ATOM 1408 O O . ASP A 1 171 ? 17.243 4.565 -16.142 1.00 73.88 171 ASP A O 1
ATOM 1412 N N . ARG A 1 172 ? 16.805 2.814 -17.476 1.00 71.25 172 ARG A N 1
ATOM 1413 C CA . ARG A 1 172 ? 15.387 3.160 -17.644 1.00 71.25 172 ARG A CA 1
ATOM 1414 C C . ARG A 1 172 ? 14.636 3.080 -16.318 1.00 71.25 172 ARG A C 1
ATOM 1416 O O . ARG A 1 172 ? 13.862 3.986 -16.000 1.00 71.25 172 ARG A O 1
ATOM 1423 N N . ARG A 1 173 ? 14.889 2.037 -15.522 1.00 67.62 173 ARG A N 1
ATOM 1424 C CA . ARG A 1 173 ? 14.287 1.876 -14.193 1.00 67.62 173 ARG A CA 1
ATOM 1425 C C . ARG A 1 173 ? 14.630 3.052 -13.304 1.00 67.62 173 ARG A C 1
ATOM 1427 O O . ARG A 1 173 ? 13.745 3.584 -12.639 1.00 67.62 173 ARG A O 1
ATOM 1434 N N . GLU A 1 174 ? 15.893 3.456 -13.281 1.00 70.94 174 GLU A N 1
ATOM 1435 C CA . GLU A 1 174 ? 16.329 4.569 -12.449 1.00 70.94 174 GLU A CA 1
ATOM 1436 C C . GLU A 1 174 ? 15.695 5.889 -12.908 1.00 70.94 174 GLU A C 1
ATOM 1438 O O . GLU A 1 174 ? 15.250 6.668 -12.067 1.00 70.94 174 GLU A O 1
ATOM 1443 N N . ARG A 1 175 ? 15.527 6.114 -14.217 1.00 68.25 175 ARG A N 1
ATOM 1444 C CA . ARG A 1 175 ? 14.811 7.294 -14.740 1.00 68.25 175 ARG A CA 1
ATOM 1445 C C . ARG A 1 175 ? 13.332 7.312 -14.358 1.00 68.25 175 ARG A C 1
ATOM 1447 O O . ARG A 1 175 ? 12.838 8.347 -13.914 1.00 68.25 175 ARG A O 1
ATOM 1454 N N . ILE A 1 176 ? 12.637 6.181 -14.482 1.00 64.50 176 ILE A N 1
ATOM 1455 C CA . ILE A 1 176 ? 11.229 6.049 -14.072 1.00 64.50 176 ILE A CA 1
ATOM 1456 C C . ILE A 1 176 ? 11.097 6.262 -12.562 1.00 64.50 176 ILE A C 1
ATOM 1458 O O . ILE A 1 176 ? 10.253 7.037 -12.113 1.00 64.50 176 ILE A O 1
ATOM 1462 N N . ARG A 1 177 ? 11.974 5.631 -11.774 1.00 65.12 177 ARG A N 1
ATOM 1463 C CA . ARG A 1 177 ? 12.042 5.784 -10.319 1.00 65.12 177 ARG A CA 1
ATOM 1464 C C . ARG A 1 177 ? 12.264 7.244 -9.927 1.00 65.12 177 ARG A C 1
ATOM 1466 O O . ARG A 1 177 ? 11.552 7.744 -9.063 1.00 65.12 177 ARG A O 1
ATOM 1473 N N . GLN A 1 178 ? 13.209 7.940 -10.558 1.00 65.69 178 GLN A N 1
ATOM 1474 C CA . GLN A 1 178 ? 13.460 9.360 -10.300 1.00 65.69 178 GLN A CA 1
ATOM 1475 C C . GLN A 1 178 ? 12.267 10.235 -10.683 1.00 65.69 178 GLN A C 1
ATOM 1477 O O . GLN A 1 178 ? 11.855 11.058 -9.873 1.00 65.69 178 GLN A O 1
ATOM 1482 N N . GLY A 1 179 ? 11.661 10.024 -11.857 1.00 63.09 179 GLY A N 1
ATOM 1483 C CA . GLY A 1 179 ? 10.457 10.754 -12.267 1.00 63.09 179 GLY A CA 1
ATOM 1484 C C . GLY A 1 179 ? 9.283 10.547 -11.303 1.00 63.09 179 GLY A C 1
ATOM 1485 O O . GLY A 1 179 ? 8.569 11.496 -10.982 1.00 63.09 179 GLY A O 1
ATOM 1486 N N . PHE A 1 180 ? 9.139 9.335 -10.762 1.00 59.94 180 PHE A N 1
ATOM 1487 C CA . PHE A 1 180 ? 8.178 9.035 -9.702 1.00 59.94 180 PHE A CA 1
ATOM 1488 C C . PHE A 1 180 ? 8.502 9.766 -8.392 1.00 59.94 180 PHE A C 1
ATOM 1490 O O . PHE A 1 180 ? 7.615 10.387 -7.812 1.00 59.94 180 PHE A O 1
ATOM 1497 N N . PHE A 1 181 ? 9.757 9.746 -7.930 1.00 59.88 181 PHE A N 1
ATOM 1498 C CA . PHE A 1 181 ? 10.158 10.492 -6.731 1.00 59.88 181 PHE A CA 1
ATOM 1499 C C . PHE A 1 181 ? 9.898 11.990 -6.883 1.00 59.88 181 PHE A C 1
ATOM 1501 O O . PHE A 1 181 ? 9.332 12.590 -5.977 1.00 59.88 181 PHE A O 1
ATOM 1508 N N . THR A 1 182 ? 10.223 12.578 -8.036 1.00 64.00 182 THR A N 1
ATOM 1509 C CA . THR A 1 182 ? 9.923 13.984 -8.331 1.00 64.00 182 THR A CA 1
ATOM 1510 C C . THR A 1 182 ? 8.418 14.252 -8.345 1.00 64.00 182 THR A C 1
ATOM 1512 O O . THR A 1 182 ? 7.980 15.276 -7.824 1.00 64.00 182 THR A O 1
ATOM 1515 N N . TYR A 1 183 ? 7.606 13.344 -8.896 1.00 59.28 183 TYR A N 1
ATOM 1516 C CA . TYR A 1 183 ? 6.146 13.452 -8.851 1.00 59.28 183 TYR A CA 1
ATOM 1517 C C . TYR A 1 183 ? 5.626 13.466 -7.408 1.00 59.28 183 TYR A C 1
ATOM 1519 O O . TYR A 1 183 ? 4.896 14.386 -7.043 1.00 59.28 183 TYR A O 1
ATOM 1527 N N . VAL A 1 184 ? 6.060 12.509 -6.581 1.00 58.12 184 VAL A N 1
ATOM 1528 C CA . VAL A 1 184 ? 5.685 12.399 -5.160 1.00 58.12 184 VAL A CA 1
ATOM 1529 C C . VAL A 1 184 ? 6.170 13.602 -4.345 1.00 58.12 184 VAL A C 1
ATOM 1531 O O . VAL A 1 184 ? 5.432 14.111 -3.509 1.00 58.12 184 VAL A O 1
ATOM 1534 N N . GLU A 1 185 ? 7.385 14.092 -4.593 1.00 59.06 185 GLU A N 1
ATOM 1535 C CA . GLU A 1 185 ? 7.956 15.258 -3.907 1.00 59.06 185 GLU A CA 1
ATOM 1536 C C . GLU A 1 185 ? 7.241 16.567 -4.288 1.00 59.06 185 GLU A C 1
ATOM 1538 O O . GLU A 1 185 ? 7.080 17.448 -3.447 1.00 59.06 185 GLU A O 1
ATOM 1543 N N . THR A 1 186 ? 6.777 16.687 -5.539 1.00 61.69 186 THR A N 1
ATOM 1544 C CA . THR A 1 186 ? 6.137 17.910 -6.062 1.00 61.69 186 THR A CA 1
ATOM 1545 C C . THR A 1 186 ? 4.638 17.974 -5.773 1.00 61.69 186 THR A C 1
ATOM 1547 O O . THR A 1 186 ? 4.115 19.055 -5.511 1.00 61.69 186 THR A O 1
ATOM 1550 N N . HIS A 1 187 ? 3.938 16.841 -5.846 1.00 57.88 187 HIS A N 1
ATOM 1551 C CA . HIS A 1 187 ? 2.473 16.783 -5.766 1.00 57.88 187 HIS A CA 1
ATOM 1552 C C . HIS A 1 187 ? 1.964 16.095 -4.495 1.00 57.88 187 HIS A C 1
ATOM 1554 O O . HIS A 1 187 ? 0.760 16.042 -4.273 1.00 57.88 187 HIS A O 1
ATOM 1560 N N . GLY A 1 188 ? 2.859 15.571 -3.653 1.00 51.91 188 GLY A N 1
ATOM 1561 C CA . GLY A 1 188 ? 2.469 14.746 -2.516 1.00 51.91 188 GLY A CA 1
ATOM 1562 C C . GLY A 1 188 ? 1.849 13.413 -2.950 1.00 51.91 188 GLY A C 1
ATOM 1563 O O . GLY A 1 188 ? 1.639 13.128 -4.129 1.00 51.91 188 GLY A O 1
ATOM 1564 N N . LEU A 1 189 ? 1.541 12.563 -1.975 1.00 54.53 189 LEU A N 1
ATOM 1565 C CA . LEU A 1 189 ? 0.842 11.292 -2.194 1.00 54.53 189 LEU A CA 1
ATOM 1566 C C . LEU A 1 189 ? -0.685 11.473 -2.389 1.00 54.53 189 LEU A C 1
ATOM 1568 O O . LEU A 1 189 ? -1.410 10.483 -2.354 1.00 54.53 189 LEU A O 1
ATOM 1572 N N . GLU A 1 190 ? -1.179 12.696 -2.621 1.00 47.47 190 GLU A N 1
ATOM 1573 C CA . GLU A 1 190 ? -2.599 13.096 -2.502 1.00 47.47 190 GLU A CA 1
ATOM 1574 C C . GLU A 1 190 ? -3.602 12.166 -3.222 1.00 47.47 190 GLU A C 1
ATOM 1576 O O . GLU A 1 190 ? -4.689 11.932 -2.713 1.00 47.47 190 GLU A O 1
ATOM 1581 N N . HIS A 1 191 ? -3.251 11.535 -4.351 1.00 44.75 191 HIS A N 1
ATOM 1582 C CA . HIS A 1 191 ? -4.164 10.628 -5.080 1.00 44.75 191 HIS A CA 1
ATOM 1583 C C . HIS A 1 191 ? -3.993 9.123 -4.799 1.00 44.75 191 HIS A C 1
ATOM 1585 O O . HIS A 1 191 ? -4.736 8.300 -5.348 1.00 44.75 191 HIS A O 1
ATOM 1591 N N . MET A 1 192 ? -3.028 8.735 -3.962 1.00 48.81 192 MET A N 1
ATOM 1592 C CA . MET A 1 192 ? -2.890 7.359 -3.464 1.00 48.81 192 MET A CA 1
ATOM 1593 C C . MET A 1 192 ? -3.444 7.181 -2.053 1.00 48.81 192 MET A C 1
ATOM 1595 O O . MET A 1 192 ? -3.581 6.040 -1.614 1.00 48.81 192 MET A O 1
ATOM 1599 N N . VAL A 1 193 ? -3.768 8.274 -1.357 1.00 55.59 193 VAL A N 1
ATOM 1600 C CA . VAL A 1 193 ? -3.987 8.207 0.084 1.00 55.59 193 VAL A CA 1
ATOM 1601 C C . VAL A 1 193 ? -5.405 8.556 0.500 1.00 55.59 193 VAL A C 1
ATOM 1603 O O . VAL A 1 193 ? -5.795 7.959 1.471 1.00 55.59 193 VAL A O 1
ATOM 1606 N N . GLU A 1 194 ? -6.254 9.300 -0.220 1.00 59.59 194 GLU A N 1
ATOM 1607 C CA . GLU A 1 194 ? -7.582 9.702 0.324 1.00 59.59 194 GLU A CA 1
ATOM 1608 C C . GLU A 1 194 ? -8.384 8.582 1.029 1.00 59.59 194 GLU A C 1
ATOM 1610 O O . GLU A 1 194 ? -8.887 8.776 2.129 1.00 59.59 194 GLU A O 1
ATOM 1615 N N . GLN A 1 195 ? -8.462 7.378 0.451 1.00 61.41 195 GLN A N 1
ATOM 1616 C CA . GLN A 1 195 ? -9.168 6.241 1.069 1.00 61.41 195 GLN A CA 1
ATOM 1617 C C . GLN A 1 195 ? -8.388 5.588 2.222 1.00 61.41 195 GLN A C 1
ATOM 1619 O O . GLN A 1 195 ? -8.995 5.067 3.154 1.00 61.41 195 GLN A O 1
ATOM 1624 N N . ILE A 1 196 ? -7.055 5.599 2.163 1.00 59.72 196 ILE A N 1
ATOM 1625 C CA . ILE A 1 196 ? -6.177 5.100 3.230 1.00 59.72 196 ILE A CA 1
ATOM 1626 C C . ILE A 1 196 ? -6.078 6.130 4.364 1.00 59.72 196 ILE A C 1
ATOM 1628 O O . ILE A 1 196 ? -6.146 5.742 5.516 1.00 59.72 196 ILE A O 1
ATOM 1632 N N . GLU A 1 197 ? -5.977 7.421 4.064 1.00 62.44 197 GLU A N 1
ATOM 1633 C CA . GLU A 1 197 ? -6.060 8.564 4.977 1.00 62.44 197 GLU A CA 1
ATOM 1634 C C . GLU A 1 197 ? -7.405 8.558 5.685 1.00 62.44 197 GLU A C 1
ATOM 1636 O O . GLU A 1 197 ? -7.409 8.540 6.905 1.00 62.44 197 GLU A O 1
ATOM 1641 N N . ALA A 1 198 ? -8.524 8.450 4.961 1.00 68.38 198 ALA A N 1
ATOM 1642 C CA . ALA A 1 198 ? -9.842 8.336 5.580 1.00 68.38 198 ALA A CA 1
ATOM 1643 C C . ALA A 1 198 ? -9.962 7.075 6.454 1.00 68.38 198 ALA A C 1
ATOM 1645 O O . ALA A 1 198 ? -10.566 7.119 7.523 1.00 68.38 198 ALA A O 1
ATOM 1646 N N . ALA A 1 199 ? -9.366 5.949 6.040 1.00 62.75 199 ALA A N 1
ATOM 1647 C CA . ALA A 1 199 ? -9.330 4.736 6.856 1.00 62.75 199 ALA A CA 1
ATOM 1648 C C . ALA A 1 199 ? -8.462 4.906 8.115 1.00 62.75 199 ALA A C 1
ATOM 1650 O O . ALA A 1 199 ? -8.845 4.450 9.187 1.00 62.75 199 ALA A O 1
ATOM 1651 N N . VAL A 1 200 ? -7.308 5.565 8.001 1.00 60.03 200 VAL A N 1
ATOM 1652 C CA . VAL A 1 200 ? -6.389 5.851 9.110 1.00 60.03 200 VAL A CA 1
ATOM 1653 C C . VAL A 1 200 ? -6.994 6.870 10.070 1.00 60.03 200 VAL A C 1
ATOM 1655 O O . VAL A 1 200 ? -6.898 6.669 11.274 1.00 60.03 200 VAL A O 1
ATOM 1658 N N . GLU A 1 201 ? -7.647 7.914 9.564 1.00 69.00 201 GLU A N 1
ATOM 1659 C CA . GLU A 1 201 ? -8.383 8.912 10.345 1.00 69.00 201 GLU A CA 1
ATOM 1660 C C . GLU A 1 201 ? -9.539 8.246 11.097 1.00 69.00 201 GLU A C 1
ATOM 1662 O O . GLU A 1 201 ? -9.608 8.342 12.319 1.00 69.00 201 GLU A O 1
ATOM 1667 N N . ALA A 1 202 ? -10.357 7.436 10.415 1.00 71.31 202 ALA A N 1
ATOM 1668 C CA . ALA A 1 202 ? -11.431 6.683 11.060 1.00 71.31 202 ALA A CA 1
ATOM 1669 C C . ALA A 1 202 ? -10.914 5.711 12.137 1.00 71.31 202 ALA A C 1
ATOM 1671 O O . ALA A 1 202 ? -11.550 5.551 13.180 1.00 71.31 202 ALA A O 1
ATOM 1672 N N . VAL A 1 203 ? -9.764 5.060 11.916 1.00 67.06 203 VAL A N 1
ATOM 1673 C CA . VAL A 1 203 ? -9.121 4.211 12.933 1.00 67.06 203 VAL A CA 1
ATOM 1674 C C . VAL A 1 203 ? -8.536 5.035 14.078 1.00 67.06 203 VAL A C 1
ATOM 1676 O O . VAL A 1 203 ? -8.606 4.585 15.220 1.00 67.06 203 VAL A O 1
ATOM 1679 N N . ALA A 1 204 ? -7.979 6.216 13.816 1.00 63.22 204 ALA A N 1
ATOM 1680 C CA . ALA A 1 204 ? -7.449 7.099 14.850 1.00 63.22 204 ALA A CA 1
ATOM 1681 C C . ALA A 1 204 ? -8.566 7.588 15.784 1.00 63.22 204 ALA A C 1
ATOM 1683 O O . ALA A 1 204 ? -8.455 7.405 16.996 1.00 63.22 204 ALA A O 1
ATOM 1684 N N . ASP A 1 205 ? -9.674 8.079 15.224 1.00 72.25 205 ASP A N 1
ATOM 1685 C CA . ASP A 1 205 ? -10.860 8.505 15.979 1.00 72.25 205 ASP A CA 1
ATOM 1686 C C . ASP A 1 205 ? -11.462 7.343 16.788 1.00 72.25 205 ASP A C 1
ATOM 1688 O O . ASP A 1 205 ? -11.851 7.485 17.955 1.00 72.25 205 ASP A O 1
ATOM 1692 N N . ALA A 1 206 ? -11.515 6.151 16.182 1.00 73.00 206 ALA A N 1
ATOM 1693 C CA . ALA A 1 206 ? -11.990 4.954 16.862 1.00 73.00 206 ALA A CA 1
ATOM 1694 C C . ALA A 1 206 ? -11.062 4.526 18.002 1.00 73.00 206 ALA A C 1
ATOM 1696 O O . ALA A 1 206 ? -11.546 4.171 19.076 1.00 73.00 206 ALA A O 1
ATOM 1697 N N . THR A 1 207 ? -9.746 4.605 17.793 1.00 67.44 207 THR A N 1
ATOM 1698 C CA . THR A 1 207 ? -8.732 4.290 18.805 1.00 67.44 207 THR A CA 1
ATOM 1699 C C . THR A 1 207 ? -8.844 5.237 19.994 1.00 67.44 207 THR A C 1
ATOM 1701 O O . THR A 1 207 ? -8.855 4.770 21.131 1.00 67.44 207 THR A O 1
ATOM 1704 N N . GLU A 1 208 ? -8.985 6.542 19.749 1.00 73.69 208 GLU A N 1
ATOM 1705 C CA . GLU A 1 208 ? -9.170 7.544 20.803 1.00 73.69 208 GLU A CA 1
ATOM 1706 C C . GLU A 1 208 ? -10.421 7.239 21.634 1.00 73.69 208 GLU A C 1
ATOM 1708 O O . GLU A 1 208 ? -10.348 7.126 22.859 1.00 73.69 208 GLU A O 1
ATOM 1713 N N . THR A 1 209 ? -11.553 6.992 20.966 1.00 79.75 209 THR A N 1
ATOM 1714 C CA . THR A 1 209 ? -12.805 6.620 21.644 1.00 79.75 209 THR A CA 1
ATOM 1715 C C . THR A 1 209 ? -12.632 5.344 22.471 1.00 79.75 209 THR A 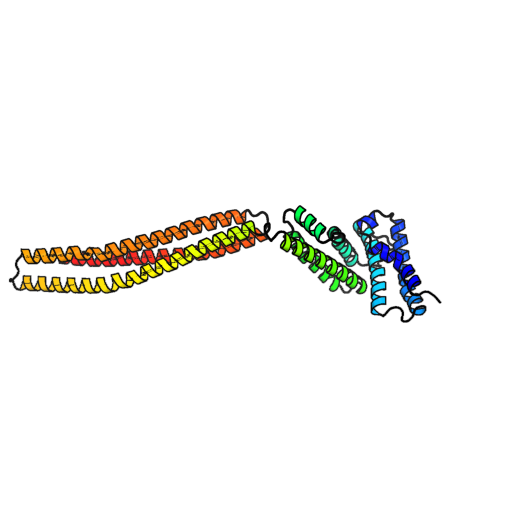C 1
ATOM 1717 O O . THR A 1 209 ? -13.067 5.262 23.618 1.00 79.75 209 THR A O 1
ATOM 1720 N N . ARG A 1 210 ? -11.973 4.330 21.905 1.00 87.81 210 ARG A N 1
ATOM 1721 C CA . ARG A 1 210 ? -11.731 3.034 22.542 1.00 87.81 210 ARG A CA 1
ATOM 1722 C C . ARG A 1 210 ? -10.884 3.162 23.813 1.00 87.81 210 ARG A C 1
ATOM 1724 O O . ARG A 1 210 ? -11.185 2.530 24.832 1.00 87.81 210 ARG A O 1
ATOM 1731 N N . GLU A 1 211 ? -9.826 3.965 23.761 1.00 78.31 211 GLU A N 1
ATOM 1732 C CA . GLU A 1 211 ? -8.939 4.238 24.896 1.00 78.31 211 GLU A CA 1
ATOM 1733 C C . GLU A 1 211 ? -9.634 5.062 25.980 1.00 78.31 211 GLU A C 1
ATOM 1735 O O . GLU A 1 211 ? -9.493 4.753 27.168 1.00 78.31 211 GLU A O 1
ATOM 1740 N N . GLN A 1 212 ? -10.449 6.041 25.582 1.00 85.06 212 GLN A N 1
ATOM 1741 C CA . GLN A 1 212 ? -11.281 6.797 26.510 1.00 85.06 212 GLN A CA 1
ATOM 1742 C C . GLN A 1 212 ? -12.268 5.878 27.236 1.00 85.06 212 GLN A C 1
ATOM 1744 O O . GLN A 1 212 ? -12.275 5.846 28.461 1.00 85.06 212 GLN A O 1
ATOM 1749 N N . VAL A 1 213 ? -13.014 5.043 26.505 1.00 87.31 213 VAL A N 1
ATOM 1750 C CA . VAL A 1 213 ? -13.948 4.076 27.104 1.00 87.31 213 VAL A CA 1
ATOM 1751 C C . VAL A 1 213 ? -13.229 3.120 28.060 1.00 87.31 213 VAL A C 1
ATOM 1753 O O . VAL A 1 213 ? -13.755 2.805 29.122 1.00 87.31 213 VAL A O 1
ATOM 1756 N N . THR A 1 214 ? -12.020 2.664 27.715 1.00 80.56 214 THR A N 1
ATOM 1757 C CA . THR A 1 214 ? -11.218 1.800 28.603 1.00 80.56 214 THR A CA 1
ATOM 1758 C C . THR A 1 214 ? -10.896 2.507 29.919 1.00 80.56 214 THR A C 1
ATOM 1760 O O . THR A 1 214 ? -10.996 1.906 30.989 1.00 80.56 214 THR A O 1
ATOM 1763 N N . THR A 1 215 ? -10.524 3.784 29.838 1.00 87.44 215 THR A N 1
ATOM 1764 C CA . THR A 1 215 ? -10.195 4.614 31.001 1.00 87.44 215 THR A CA 1
ATOM 1765 C C . THR A 1 215 ? -11.432 4.854 31.861 1.00 87.44 215 THR A C 1
ATOM 1767 O O . THR A 1 215 ? -11.410 4.549 33.051 1.00 87.44 215 THR A O 1
ATOM 1770 N N . ASP A 1 216 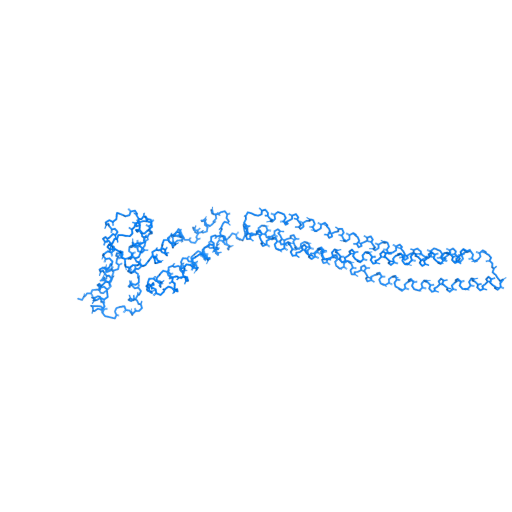? -12.533 5.291 31.248 1.00 89.12 216 ASP A N 1
ATOM 1771 C CA . ASP A 1 216 ? -13.793 5.578 31.936 1.00 89.12 216 ASP A CA 1
ATOM 1772 C C . ASP A 1 216 ? -14.326 4.329 32.655 1.00 89.12 216 ASP A C 1
ATOM 1774 O O . ASP A 1 216 ? -14.736 4.389 33.811 1.00 89.12 216 ASP A O 1
ATOM 1778 N N . VAL A 1 217 ? -14.261 3.158 32.014 1.00 87.06 217 VAL A N 1
ATOM 1779 C CA . VAL A 1 217 ? -14.668 1.890 32.636 1.00 87.06 217 VAL A CA 1
ATOM 1780 C C . VAL A 1 217 ? -13.780 1.541 33.827 1.00 87.06 217 VAL A C 1
ATOM 1782 O O . VAL A 1 217 ? -14.298 1.133 34.866 1.00 87.06 217 VAL A O 1
ATOM 1785 N N . ALA A 1 218 ? -12.460 1.702 33.713 1.00 84.88 218 ALA A N 1
ATOM 1786 C CA . ALA A 1 218 ? -11.549 1.434 34.823 1.00 84.88 218 ALA A CA 1
ATOM 1787 C C . ALA A 1 218 ? -11.849 2.336 36.033 1.00 84.88 218 ALA A C 1
ATOM 1789 O O . ALA A 1 218 ? -11.926 1.834 37.156 1.00 84.88 218 ALA A O 1
ATOM 1790 N N . GLU A 1 219 ? -12.104 3.626 35.803 1.00 88.06 219 GLU A N 1
ATOM 1791 C CA . GLU A 1 219 ? -12.509 4.573 36.848 1.00 88.06 219 GLU A CA 1
ATOM 1792 C C . GLU A 1 219 ? -13.857 4.189 37.478 1.00 88.06 219 GLU A C 1
ATOM 1794 O O . GLU A 1 219 ? -14.006 4.210 38.704 1.00 88.06 219 GLU A O 1
ATOM 1799 N N . GLU A 1 220 ? -14.834 3.770 36.667 1.00 86.94 220 GLU A N 1
ATOM 1800 C CA . GLU A 1 220 ? -16.124 3.279 37.157 1.00 86.94 220 GLU A CA 1
ATOM 1801 C C . GLU A 1 220 ? -15.987 1.989 37.981 1.00 86.94 220 GLU A C 1
ATOM 1803 O O . GLU A 1 220 ? -16.769 1.773 38.904 1.00 86.94 220 GLU A O 1
ATOM 1808 N N . PHE A 1 221 ? -15.011 1.124 37.708 1.00 83.69 221 PHE A N 1
ATOM 1809 C CA . PHE A 1 221 ? -14.772 -0.062 38.537 1.00 83.69 221 PHE A CA 1
ATOM 1810 C C . PHE A 1 221 ? -14.006 0.250 39.821 1.00 83.69 221 PHE A C 1
ATOM 1812 O O . PHE A 1 221 ? -14.340 -0.300 40.872 1.00 83.69 221 PHE A O 1
ATOM 1819 N N . GLU A 1 222 ? -13.012 1.135 39.765 1.00 85.19 222 GLU A N 1
ATOM 1820 C CA . GLU A 1 222 ? -12.244 1.558 40.939 1.00 85.19 222 GLU A CA 1
ATOM 1821 C C . GLU A 1 222 ? -13.158 2.229 41.965 1.00 85.19 222 GLU A C 1
ATOM 1823 O O . GLU A 1 222 ? -13.264 1.777 43.107 1.00 85.19 222 GLU A O 1
ATOM 1828 N N . GLN A 1 223 ? -13.929 3.221 41.522 1.00 83.31 223 GLN A N 1
ATOM 1829 C CA . GLN A 1 223 ? -14.893 3.907 42.374 1.00 83.31 223 GLN A CA 1
ATOM 1830 C C . GLN A 1 223 ? -15.966 2.947 42.920 1.00 83.31 223 GLN A C 1
ATOM 1832 O O . GLN A 1 223 ? -16.462 3.162 44.022 1.00 83.31 223 GLN A O 1
ATOM 1837 N N . LEU A 1 224 ? -16.360 1.912 42.161 1.00 80.81 224 LEU A N 1
ATOM 1838 C CA . LEU A 1 224 ? -17.351 0.925 42.609 1.00 80.81 224 LEU A CA 1
ATOM 1839 C C . LEU A 1 224 ? -16.776 0.025 43.696 1.00 80.81 224 LEU A C 1
ATOM 1841 O O . LEU A 1 224 ? -17.467 -0.324 44.651 1.00 80.81 224 LEU A O 1
ATOM 1845 N N . SER A 1 225 ? -15.518 -0.380 43.534 1.00 76.38 225 SER A N 1
ATOM 1846 C CA . SER A 1 225 ? -14.818 -1.179 44.530 1.00 76.38 225 SER A CA 1
ATOM 1847 C C . SER A 1 225 ? -14.702 -0.421 45.851 1.00 76.38 225 SER A C 1
ATOM 1849 O O . SER A 1 225 ? -14.888 -1.026 46.906 1.00 76.38 225 SER A O 1
ATOM 1851 N N . GLU A 1 226 ? -14.419 0.883 45.797 1.00 77.81 226 GLU A N 1
ATOM 1852 C CA . GLU A 1 226 ? -14.341 1.738 46.985 1.00 77.81 226 GLU A CA 1
ATOM 1853 C C . GLU A 1 226 ? -15.699 1.910 47.678 1.00 77.81 226 GLU A C 1
ATOM 1855 O O . GLU A 1 226 ? -15.767 1.915 48.908 1.00 77.81 226 GLU A O 1
ATOM 1860 N N . SER A 1 227 ? -16.788 2.032 46.916 1.00 72.81 227 SER A N 1
ATOM 1861 C CA . SER A 1 227 ? -18.109 2.301 47.482 1.00 72.81 227 SER A CA 1
ATOM 1862 C C . SER A 1 227 ? -18.854 1.041 47.916 1.00 72.81 227 SER A C 1
ATOM 1864 O O . SER A 1 227 ? -19.312 0.960 49.052 1.00 72.81 227 SER A O 1
ATOM 1866 N N . VAL A 1 228 ? -18.974 0.029 47.057 1.00 66.81 228 VAL A N 1
ATOM 1867 C CA . VAL A 1 228 ? -19.871 -1.109 47.303 1.00 66.81 228 VAL A CA 1
ATOM 1868 C C . VAL A 1 228 ? -19.220 -2.180 48.171 1.00 66.81 228 VAL A C 1
ATOM 1870 O O . VAL A 1 228 ? -19.916 -2.784 48.979 1.00 66.81 228 VAL A O 1
ATOM 1873 N N . GLY A 1 229 ? -17.909 -2.412 48.073 1.00 63.75 229 GLY A N 1
ATOM 1874 C CA . GLY A 1 229 ? -17.240 -3.454 48.863 1.00 63.75 229 GLY A CA 1
ATOM 1875 C C . GLY A 1 229 ? -17.258 -3.164 50.366 1.00 63.75 229 GLY A C 1
ATOM 1876 O O . GLY A 1 229 ? -17.736 -3.976 51.164 1.00 63.75 229 GLY A O 1
ATOM 1877 N N . ASP A 1 230 ? -16.778 -1.981 50.744 1.00 64.75 230 ASP A N 1
ATOM 1878 C CA . ASP A 1 230 ? -16.616 -1.611 52.148 1.00 64.75 230 ASP A CA 1
ATOM 1879 C C . ASP A 1 230 ? -17.910 -1.062 52.756 1.00 64.75 230 ASP A C 1
ATOM 1881 O O . ASP A 1 230 ? -18.272 -1.461 53.867 1.00 64.75 230 ASP A O 1
ATOM 1885 N N . ALA A 1 231 ? -18.663 -0.220 52.035 1.00 64.56 231 ALA A N 1
ATOM 1886 C CA . ALA A 1 231 ? -19.880 0.365 52.595 1.00 64.56 231 ALA A CA 1
ATOM 1887 C C . ALA A 1 231 ? -20.979 -0.683 52.791 1.00 64.56 231 ALA A C 1
ATOM 1889 O O . ALA A 1 231 ? -21.615 -0.685 53.840 1.00 64.56 231 ALA A O 1
ATOM 1890 N N . TYR A 1 232 ? -21.166 -1.626 51.859 1.00 67.00 232 TYR A N 1
ATOM 1891 C CA . TYR A 1 232 ? -22.193 -2.665 52.003 1.00 67.00 232 TYR A CA 1
ATOM 1892 C C . TYR A 1 232 ? -21.899 -3.621 53.164 1.00 67.00 232 TYR A C 1
ATOM 1894 O O . TYR A 1 232 ? -22.791 -3.928 53.955 1.00 67.00 232 TYR A O 1
ATOM 1902 N N . LEU A 1 233 ? -20.651 -4.086 53.312 1.00 66.50 233 LEU A N 1
ATOM 1903 C CA . LEU A 1 233 ? -20.274 -4.972 54.420 1.00 66.50 233 LEU A CA 1
ATOM 1904 C C . LEU A 1 233 ? -20.390 -4.266 55.773 1.00 66.50 233 LEU A C 1
ATOM 1906 O O . LEU A 1 233 ? -20.869 -4.857 56.745 1.00 66.50 233 LEU A O 1
ATOM 1910 N N . GLN A 1 234 ? -19.972 -3.002 55.832 1.00 69.81 234 GLN A N 1
ATOM 1911 C CA . GLN A 1 234 ? -20.048 -2.193 57.040 1.00 69.81 234 GLN A CA 1
ATOM 1912 C C . GLN A 1 234 ? -21.505 -1.893 57.412 1.00 69.81 234 GLN A C 1
ATOM 1914 O O . GLN A 1 234 ? -21.900 -2.095 58.560 1.00 69.81 234 GLN A O 1
ATOM 1919 N N . GLN A 1 235 ? -22.322 -1.524 56.427 1.00 69.75 235 GLN A N 1
ATOM 1920 C CA . GLN A 1 235 ? -23.746 -1.265 56.586 1.00 69.75 235 GLN A CA 1
ATOM 1921 C C . GLN A 1 235 ? -24.513 -2.521 57.010 1.00 69.75 235 GLN A C 1
ATOM 1923 O O . GLN A 1 235 ? -25.256 -2.478 57.985 1.00 69.75 235 GLN A O 1
ATOM 1928 N N . LYS A 1 236 ? -24.283 -3.666 56.359 1.00 69.88 236 LYS A N 1
ATOM 1929 C CA . LYS A 1 236 ? -24.890 -4.947 56.747 1.00 69.88 236 LYS A CA 1
ATOM 1930 C C . LYS A 1 236 ? -24.545 -5.325 58.186 1.00 69.88 236 LYS A C 1
ATOM 1932 O O . LYS A 1 236 ? -25.423 -5.734 58.939 1.00 69.88 236 LYS A O 1
ATOM 1937 N N . GLY A 1 237 ? -23.282 -5.163 58.586 1.00 73.50 237 GLY A N 1
ATOM 1938 C CA . GLY A 1 237 ? -22.852 -5.419 59.962 1.00 73.50 237 GLY A CA 1
ATOM 1939 C C . GLY A 1 237 ? -23.526 -4.496 60.981 1.00 73.50 237 GLY A C 1
ATOM 1940 O O . GLY A 1 237 ? -23.853 -4.936 62.083 1.00 73.50 237 GLY A O 1
ATOM 1941 N N . GLN A 1 238 ? -23.760 -3.238 60.606 1.00 77.25 238 GLN A N 1
ATOM 1942 C CA . GLN A 1 238 ? -24.433 -2.248 61.441 1.00 77.25 238 GLN A CA 1
ATOM 1943 C C . GLN A 1 238 ? -25.929 -2.562 61.593 1.00 77.25 238 GLN A C 1
ATOM 1945 O O . GLN A 1 238 ? -26.431 -2.582 62.714 1.00 77.25 238 GLN A O 1
ATOM 1950 N N . ILE A 1 239 ? -26.600 -2.923 60.497 1.00 73.06 239 ILE A N 1
ATOM 1951 C CA . ILE A 1 239 ? -28.006 -3.346 60.492 1.00 73.06 239 ILE A CA 1
ATOM 1952 C C . ILE A 1 239 ? -28.195 -4.637 61.300 1.00 73.06 239 ILE A C 1
ATOM 1954 O O . ILE A 1 239 ? -29.078 -4.708 62.148 1.00 73.06 239 ILE A O 1
ATOM 1958 N N . ASP A 1 240 ? -27.334 -5.644 61.119 1.00 76.44 240 ASP A N 1
ATOM 1959 C CA . ASP A 1 240 ? -27.395 -6.891 61.897 1.00 76.44 240 ASP A CA 1
ATOM 1960 C C . ASP A 1 240 ? -27.183 -6.653 63.402 1.00 76.44 240 ASP A C 1
ATOM 1962 O O . ASP A 1 240 ? -27.770 -7.355 64.231 1.00 76.44 240 ASP A O 1
ATOM 1966 N N . ALA A 1 241 ? -26.327 -5.697 63.774 1.00 81.81 241 ALA A N 1
ATOM 1967 C CA . ALA A 1 241 ? -26.121 -5.321 65.169 1.00 81.81 241 ALA A CA 1
ATOM 1968 C C . ALA A 1 241 ? -27.354 -4.612 65.744 1.00 81.81 241 ALA A C 1
ATOM 1970 O O . ALA A 1 241 ? -27.813 -4.979 66.825 1.00 81.81 241 ALA A O 1
ATOM 1971 N N . GLU A 1 242 ? -27.929 -3.659 65.007 1.00 78.75 242 GLU A N 1
ATOM 1972 C CA . GLU A 1 242 ? -29.135 -2.946 65.431 1.00 78.75 242 GLU A CA 1
ATOM 1973 C C . GLU A 1 242 ? -30.353 -3.865 65.531 1.00 78.75 242 GLU A C 1
ATOM 1975 O O . GLU A 1 242 ? -31.082 -3.789 66.518 1.00 78.75 242 GLU A O 1
ATOM 1980 N N . LEU A 1 243 ? -30.539 -4.791 64.585 1.00 79.00 243 LEU A N 1
ATOM 1981 C CA . LEU A 1 243 ? -31.602 -5.795 64.651 1.00 79.00 243 LEU A CA 1
ATOM 1982 C C . LEU A 1 243 ? -31.442 -6.707 65.870 1.00 79.00 243 LEU A C 1
ATOM 1984 O O . LEU A 1 243 ? -32.425 -6.980 66.552 1.00 79.00 243 LEU A O 1
ATOM 1988 N N . ARG A 1 244 ? -30.218 -7.138 66.205 1.00 82.19 244 ARG A N 1
ATOM 1989 C CA . ARG A 1 244 ? -29.971 -7.934 67.423 1.00 82.19 244 ARG A CA 1
ATOM 1990 C C . ARG A 1 244 ? -30.251 -7.152 68.702 1.00 82.19 244 ARG A C 1
ATOM 1992 O O . ARG A 1 244 ? -30.778 -7.728 69.652 1.00 82.19 244 ARG A O 1
ATOM 1999 N N . ASP A 1 245 ? -29.904 -5.870 68.739 1.00 82.69 245 ASP A N 1
ATOM 2000 C CA . ASP A 1 245 ? -30.195 -5.003 69.884 1.00 82.69 245 ASP A CA 1
ATOM 2001 C C . ASP A 1 245 ? -31.708 -4.798 70.050 1.00 82.69 245 ASP A C 1
ATOM 2003 O O . ASP A 1 245 ? -32.227 -4.907 71.162 1.00 82.69 245 ASP A O 1
ATOM 2007 N N . ILE A 1 246 ? -32.429 -4.586 68.945 1.00 81.44 246 ILE A N 1
ATOM 2008 C CA . ILE A 1 246 ? -33.896 -4.504 68.896 1.00 81.44 246 ILE A CA 1
ATOM 2009 C C . ILE A 1 246 ? -34.527 -5.821 69.369 1.00 81.44 246 ILE A C 1
ATOM 2011 O O . ILE A 1 246 ? -35.399 -5.804 70.239 1.00 81.44 246 ILE A O 1
ATOM 2015 N N . GLU A 1 247 ? -34.063 -6.967 68.858 1.00 81.19 247 GLU A N 1
ATOM 2016 C CA . GLU A 1 247 ? -34.503 -8.309 69.268 1.00 81.19 247 GLU A CA 1
ATOM 2017 C C . GLU A 1 247 ? -34.272 -8.532 70.779 1.00 81.19 247 GLU A C 1
ATOM 2019 O O . GLU A 1 247 ? -35.144 -9.064 71.477 1.00 81.19 247 GLU A O 1
ATOM 2024 N N . ALA A 1 248 ? -33.127 -8.090 71.313 1.00 82.44 248 ALA A N 1
ATOM 2025 C CA . ALA A 1 248 ? -32.787 -8.196 72.730 1.00 82.44 248 ALA A CA 1
ATOM 2026 C C . ALA A 1 248 ? -33.644 -7.278 73.623 1.00 82.44 248 ALA A C 1
ATOM 2028 O O . ALA A 1 248 ? -34.088 -7.712 74.690 1.00 82.44 248 ALA A O 1
ATOM 2029 N N . GLU A 1 249 ? -33.919 -6.040 73.200 1.00 80.44 249 GLU A N 1
ATOM 2030 C CA . GLU A 1 249 ? -34.822 -5.113 73.901 1.00 80.44 249 GLU A CA 1
ATOM 2031 C C . GLU A 1 249 ? -36.271 -5.619 73.912 1.00 80.44 249 GLU A C 1
ATOM 2033 O O . GLU A 1 249 ? -36.950 -5.532 74.944 1.00 80.44 249 GLU A O 1
ATOM 2038 N N . LEU A 1 250 ? -36.735 -6.202 72.800 1.00 79.50 250 LEU A N 1
ATOM 2039 C CA . LEU A 1 250 ? -38.052 -6.838 72.704 1.00 79.50 250 LEU A CA 1
ATOM 2040 C C . LEU A 1 250 ? -38.163 -8.037 73.653 1.00 79.50 250 LEU A C 1
ATOM 2042 O O . LEU A 1 250 ? -39.142 -8.152 74.393 1.00 79.50 250 LEU A O 1
ATOM 2046 N N . ALA A 1 251 ? -37.148 -8.906 73.678 1.00 80.44 251 ALA A N 1
ATOM 2047 C CA . ALA A 1 251 ? -37.101 -10.063 74.571 1.00 80.44 251 ALA A CA 1
ATOM 2048 C C . ALA A 1 251 ? -36.972 -9.667 76.055 1.00 80.44 251 ALA A C 1
ATOM 2050 O O . ALA A 1 251 ? -37.495 -10.358 76.932 1.00 80.44 251 ALA A O 1
ATOM 2051 N N . GLY A 1 252 ? -36.296 -8.549 76.341 1.00 78.94 252 GLY A N 1
ATOM 2052 C CA . GLY A 1 252 ? -36.127 -7.986 77.682 1.00 78.94 252 GLY A CA 1
ATOM 2053 C C . GLY A 1 252 ? -37.365 -7.269 78.232 1.00 78.94 252 GLY A C 1
ATOM 2054 O O . GLY A 1 252 ? -37.423 -6.997 79.432 1.00 78.94 252 GLY A O 1
ATOM 2055 N N . GLY A 1 253 ? -38.363 -6.979 77.389 1.00 69.62 253 GLY A N 1
ATOM 2056 C CA . GLY A 1 253 ? -39.619 -6.333 77.785 1.00 69.62 253 GLY A CA 1
ATOM 2057 C C . GLY A 1 253 ? -39.480 -4.858 78.184 1.00 69.62 253 GLY A C 1
ATOM 2058 O O . GLY A 1 253 ? -40.391 -4.307 78.801 1.00 69.62 253 GLY A O 1
ATOM 2059 N N . THR A 1 254 ? -38.355 -4.218 77.860 1.00 65.50 254 THR A N 1
ATOM 2060 C CA . THR A 1 254 ? -38.052 -2.814 78.197 1.00 65.50 254 THR A CA 1
ATOM 2061 C C . THR A 1 254 ? -38.353 -1.839 77.062 1.00 65.50 254 THR A C 1
ATOM 2063 O O . THR A 1 254 ? -38.049 -0.655 77.182 1.00 65.50 254 THR A O 1
ATOM 2066 N N . ALA A 1 255 ? -38.921 -2.316 75.956 1.00 66.81 255 ALA A N 1
ATOM 2067 C CA . ALA A 1 255 ? -38.963 -1.549 74.725 1.00 66.81 255 ALA A CA 1
ATOM 2068 C C . ALA A 1 255 ? -40.155 -0.579 74.628 1.00 66.81 255 ALA A C 1
ATOM 2070 O O . ALA A 1 255 ? -41.316 -0.961 74.798 1.00 66.81 255 ALA A O 1
ATOM 2071 N N . GLU A 1 256 ? -39.866 0.678 74.280 1.00 75.31 256 GLU A N 1
ATOM 2072 C CA . GLU A 1 256 ? -40.873 1.655 73.865 1.00 75.31 256 GLU A CA 1
ATOM 2073 C C . GLU A 1 256 ? -41.203 1.472 72.380 1.00 75.31 256 GLU A C 1
ATOM 2075 O O . GLU A 1 256 ? -40.350 1.598 71.503 1.00 75.31 256 GLU A O 1
ATOM 2080 N N . THR A 1 257 ? -42.473 1.194 72.088 1.00 74.00 257 THR A N 1
ATOM 2081 C CA . THR A 1 257 ? -42.941 0.779 70.756 1.00 74.00 257 THR A CA 1
ATOM 2082 C C . THR A 1 257 ? -42.697 1.833 69.676 1.00 74.00 257 THR A C 1
ATOM 2084 O O . THR A 1 257 ? -42.448 1.484 68.530 1.00 74.00 257 THR A O 1
ATOM 2087 N N . THR A 1 258 ? -42.763 3.117 70.029 1.00 75.94 258 THR A N 1
ATOM 2088 C CA . THR A 1 258 ? -42.517 4.238 69.111 1.00 75.94 258 THR A CA 1
ATOM 2089 C C . THR A 1 258 ? -41.033 4.377 68.772 1.00 75.94 258 THR A C 1
ATOM 2091 O O . THR A 1 258 ? -40.695 4.546 67.610 1.00 75.94 258 THR A O 1
ATOM 2094 N N . ALA A 1 259 ? -40.150 4.225 69.765 1.00 75.81 259 ALA A N 1
ATOM 2095 C CA . ALA A 1 259 ? -38.703 4.337 69.578 1.00 75.81 259 ALA A CA 1
ATOM 2096 C C . ALA A 1 259 ? -38.129 3.179 68.744 1.00 75.81 259 ALA A C 1
ATOM 2098 O O . ALA A 1 259 ? -37.224 3.385 67.939 1.00 75.81 259 ALA A O 1
ATOM 2099 N N . LEU A 1 260 ? -38.681 1.970 68.898 1.00 74.62 260 LEU A N 1
ATOM 2100 C CA . LEU A 1 260 ? -38.342 0.834 68.036 1.00 74.62 260 LEU A CA 1
ATOM 2101 C C . LEU A 1 260 ? -38.769 1.067 66.586 1.00 74.62 260 LEU A C 1
ATOM 2103 O O . LEU A 1 260 ? -38.034 0.711 65.673 1.00 74.62 260 LEU A O 1
ATOM 2107 N N . LYS A 1 261 ? -39.942 1.675 66.383 1.00 75.44 261 LYS A N 1
ATOM 2108 C CA . LYS A 1 261 ? -40.472 1.961 65.048 1.00 75.44 261 LYS A CA 1
ATOM 2109 C C . LYS A 1 261 ? -39.627 2.995 64.313 1.00 75.44 261 LYS A C 1
ATOM 2111 O O . LYS A 1 261 ? -39.253 2.757 63.176 1.00 75.44 261 LYS A O 1
ATOM 2116 N N . ASP A 1 262 ? -39.242 4.068 65.002 1.00 77.44 262 ASP A N 1
ATOM 2117 C CA . ASP A 1 262 ? -38.356 5.093 64.441 1.00 77.44 262 ASP A CA 1
ATOM 2118 C C . ASP A 1 262 ? -36.966 4.524 64.089 1.00 77.44 262 ASP A C 1
ATOM 2120 O O . ASP A 1 262 ? -36.365 4.933 63.095 1.00 77.44 262 ASP A O 1
ATOM 2124 N N . ARG A 1 263 ? -36.449 3.556 64.868 1.00 75.44 263 ARG A N 1
ATOM 2125 C CA . ARG A 1 263 ? -35.197 2.846 64.532 1.00 75.44 263 ARG A CA 1
ATOM 2126 C C . ARG A 1 263 ? -35.369 1.933 63.318 1.00 75.44 263 ARG A C 1
ATOM 2128 O O . ARG A 1 263 ? -34.519 1.978 62.435 1.00 75.44 263 ARG A O 1
ATOM 2135 N N . LEU A 1 264 ? -36.461 1.168 63.236 1.00 73.25 264 LEU A N 1
ATOM 2136 C CA . LEU A 1 264 ? -36.768 0.325 62.072 1.00 73.25 264 LEU A CA 1
ATOM 2137 C C . LEU A 1 264 ? -36.888 1.161 60.785 1.00 73.25 264 LEU A C 1
ATOM 2139 O O . LEU A 1 264 ? -36.247 0.847 59.787 1.00 73.25 264 LEU A O 1
ATOM 2143 N N . ASP A 1 265 ? -37.621 2.277 60.841 1.00 73.12 265 ASP A N 1
ATOM 2144 C CA . ASP A 1 265 ? -37.801 3.192 59.705 1.00 73.12 265 ASP A CA 1
ATOM 2145 C C . ASP A 1 265 ? -36.463 3.828 59.256 1.00 73.12 265 ASP A C 1
ATOM 2147 O O . ASP A 1 265 ? -36.273 4.145 58.080 1.00 73.12 265 ASP A O 1
ATOM 2151 N N . SER A 1 266 ? -35.501 4.002 60.174 1.00 72.50 266 SER A N 1
ATOM 2152 C CA . SER A 1 266 ? -34.156 4.506 59.846 1.00 72.50 266 SER A CA 1
ATOM 2153 C C . SER A 1 266 ? -33.263 3.476 59.137 1.00 72.50 266 SER A C 1
ATOM 2155 O O . SER A 1 266 ? -32.395 3.852 58.341 1.00 72.50 266 SER A O 1
ATOM 2157 N N . ILE A 1 267 ? -33.506 2.184 59.382 1.00 70.06 267 ILE A N 1
ATOM 2158 C CA . ILE A 1 267 ? -32.799 1.073 58.737 1.00 70.06 267 ILE A CA 1
ATOM 2159 C C . ILE A 1 267 ? -33.279 0.933 57.284 1.00 70.06 267 ILE A C 1
ATOM 2161 O O . ILE A 1 267 ? -32.449 0.919 56.375 1.00 70.06 267 ILE A O 1
ATOM 2165 N N . ASP A 1 268 ? -34.596 0.969 57.053 1.00 65.25 268 ASP A N 1
ATOM 2166 C CA . ASP A 1 268 ? -35.225 0.846 55.724 1.00 65.25 268 ASP A CA 1
ATOM 2167 C C . ASP A 1 268 ? -34.756 1.939 54.730 1.00 65.25 268 ASP A C 1
ATOM 2169 O O . ASP A 1 268 ? -34.472 1.693 53.555 1.00 65.25 268 ASP A O 1
ATOM 2173 N N . GLY A 1 269 ? -34.552 3.173 55.209 1.00 61.53 269 GLY A N 1
ATOM 2174 C CA . GLY A 1 269 ? -34.031 4.273 54.385 1.00 61.53 269 GLY A CA 1
ATOM 2175 C C . GLY A 1 269 ? -32.564 4.123 53.957 1.00 61.53 269 GLY A C 1
ATOM 2176 O O . GLY A 1 269 ? -32.166 4.679 52.931 1.00 61.53 269 GLY A O 1
ATOM 2177 N N . SER A 1 270 ? -31.758 3.376 54.714 1.00 62.03 270 SER A N 1
ATOM 2178 C CA . SER A 1 270 ? -30.328 3.211 54.433 1.00 62.03 270 SER A CA 1
ATOM 2179 C C . SER A 1 270 ? -30.081 2.164 53.336 1.00 62.03 270 SER A C 1
ATOM 2181 O O . SER A 1 270 ? -29.104 2.260 52.595 1.00 62.03 270 SER A O 1
ATOM 2183 N N . GLU A 1 271 ? -30.975 1.189 53.169 1.00 61.62 271 GLU A N 1
ATOM 2184 C CA . GLU A 1 271 ? -30.787 0.011 52.307 1.00 61.62 271 GLU A CA 1
ATOM 2185 C C . GLU A 1 271 ? -30.885 0.268 50.787 1.00 61.62 271 GLU A C 1
ATOM 2187 O O . GLU A 1 271 ? -30.542 -0.609 49.991 1.00 61.62 271 GLU A O 1
ATOM 2192 N N . ARG A 1 272 ? -31.323 1.457 50.346 1.00 65.75 272 ARG A N 1
ATOM 2193 C CA . ARG A 1 272 ? -31.500 1.778 48.909 1.00 65.75 272 ARG A CA 1
ATOM 2194 C C . ARG A 1 272 ? -30.232 2.265 48.205 1.00 65.75 272 ARG A C 1
ATOM 2196 O O . ARG A 1 272 ? -30.062 2.006 47.016 1.00 65.75 272 ARG A O 1
ATOM 2203 N N . ALA A 1 273 ? -29.316 2.897 48.938 1.00 69.19 273 ALA A N 1
ATOM 2204 C CA . ALA A 1 273 ? -28.139 3.548 48.359 1.00 69.19 273 ALA A CA 1
ATOM 2205 C C . ALA A 1 273 ? -27.217 2.617 47.530 1.00 69.19 273 ALA A C 1
ATOM 2207 O O . ALA A 1 273 ? -26.814 3.028 46.443 1.00 69.19 273 ALA A O 1
ATOM 2208 N N . PRO A 1 274 ? -26.920 1.365 47.947 1.00 73.56 274 PRO A N 1
ATOM 2209 C CA . PRO A 1 274 ? -26.035 0.479 47.179 1.00 73.56 274 PRO A CA 1
ATOM 2210 C C . PRO A 1 274 ? -26.647 -0.014 45.860 1.00 73.56 274 PRO A C 1
ATOM 2212 O O . PRO A 1 274 ? -25.932 -0.257 44.890 1.00 73.56 274 PRO A O 1
ATOM 2215 N N . VAL A 1 275 ? -27.974 -0.179 45.815 1.00 78.00 275 VAL A N 1
ATOM 2216 C CA . VAL A 1 275 ? -28.688 -0.617 44.605 1.00 78.00 275 VAL A CA 1
ATOM 2217 C C . VAL A 1 275 ? -28.772 0.528 43.601 1.00 78.00 275 VAL A C 1
ATOM 2219 O O . VAL A 1 275 ? -28.437 0.322 42.437 1.00 78.00 275 VAL A O 1
ATOM 2222 N N . ASP A 1 276 ? -29.131 1.729 44.063 1.00 81.38 276 ASP A N 1
ATOM 2223 C CA . ASP A 1 276 ? -29.183 2.930 43.223 1.00 81.38 276 ASP A CA 1
ATOM 2224 C C . ASP A 1 276 ? -27.806 3.236 42.603 1.00 81.38 276 ASP A C 1
ATOM 2226 O O . ASP A 1 276 ? -27.706 3.624 41.438 1.00 81.38 276 ASP A O 1
ATOM 2230 N N . GLU A 1 277 ? -26.724 3.009 43.355 1.00 80.88 277 GLU A N 1
ATOM 2231 C CA . GLU A 1 277 ? -25.363 3.175 42.852 1.00 80.88 277 GLU A CA 1
ATOM 2232 C C . GLU A 1 277 ? -24.988 2.128 41.790 1.00 80.88 277 GLU A C 1
ATOM 2234 O O . GLU A 1 277 ? -24.418 2.480 40.753 1.00 80.88 277 GLU A O 1
ATOM 2239 N N . LEU A 1 278 ? -25.331 0.853 42.006 1.00 83.06 278 LEU A N 1
ATOM 2240 C CA . LEU A 1 278 ? -25.119 -0.204 41.012 1.00 83.06 278 LEU A CA 1
ATOM 2241 C C . LEU A 1 278 ? -25.916 0.057 39.730 1.00 83.06 278 LEU A C 1
ATOM 2243 O O . LEU A 1 278 ? -25.365 -0.102 38.641 1.00 83.06 278 LEU A O 1
ATOM 2247 N N . ASP A 1 279 ? -27.176 0.487 39.837 1.00 86.50 279 ASP A N 1
ATOM 2248 C CA . ASP A 1 279 ? -27.998 0.839 38.675 1.00 86.50 279 ASP A CA 1
ATOM 2249 C C . ASP A 1 279 ? -27.397 2.032 37.910 1.00 86.50 279 ASP A C 1
ATOM 2251 O O . ASP A 1 279 ? -27.256 1.961 36.687 1.00 86.50 279 ASP A O 1
ATOM 2255 N N . ALA A 1 280 ? -26.934 3.073 38.612 1.00 87.38 280 ALA A N 1
ATOM 2256 C CA . ALA A 1 280 ? -26.275 4.222 37.987 1.00 87.38 280 ALA A CA 1
ATOM 2257 C C . ALA A 1 280 ? -24.983 3.839 37.241 1.00 87.38 280 ALA A C 1
ATOM 2259 O O . ALA A 1 280 ? -24.662 4.420 36.202 1.00 87.38 280 ALA A O 1
ATOM 2260 N N . ARG A 1 281 ? -24.215 2.866 37.746 1.00 85.88 281 ARG A N 1
ATOM 2261 C CA . ARG A 1 281 ? -23.006 2.378 37.058 1.00 85.88 281 ARG A CA 1
ATOM 2262 C C . ARG A 1 281 ? -23.322 1.446 35.900 1.00 85.88 281 ARG A C 1
ATOM 2264 O O . ARG A 1 281 ? -22.692 1.553 34.853 1.00 85.88 281 ARG A O 1
ATOM 2271 N N . ILE A 1 282 ? -24.319 0.576 36.051 1.00 88.75 282 ILE A N 1
ATOM 2272 C CA . ILE A 1 282 ? -24.832 -0.248 34.951 1.00 88.75 282 ILE A CA 1
ATOM 2273 C C . ILE A 1 282 ? -25.260 0.650 33.785 1.00 88.75 282 ILE A C 1
ATOM 2275 O O . ILE A 1 282 ? -24.932 0.346 32.639 1.00 88.75 282 ILE A O 1
ATOM 2279 N N . GLU A 1 283 ? -25.958 1.751 34.065 1.00 91.50 283 GLU A N 1
ATOM 2280 C CA . GLU A 1 283 ? -26.364 2.728 33.052 1.00 91.50 283 GLU A CA 1
ATOM 2281 C C . GLU A 1 283 ? -25.151 3.409 32.400 1.00 91.50 283 GLU A C 1
ATOM 2283 O O . GLU A 1 283 ? -25.078 3.494 31.174 1.00 91.50 283 GLU A O 1
ATOM 2288 N N . ARG A 1 284 ? -24.147 3.818 33.187 1.00 89.62 284 ARG A N 1
ATOM 2289 C CA . ARG A 1 284 ? -22.909 4.412 32.656 1.00 89.62 284 ARG A CA 1
ATOM 2290 C C . ARG A 1 284 ? -22.134 3.464 31.740 1.00 89.62 284 ARG A C 1
ATOM 2292 O O . ARG A 1 284 ? -21.834 3.840 30.611 1.00 89.62 284 ARG A O 1
ATOM 2299 N N . VAL A 1 285 ? -21.886 2.221 32.156 1.00 89.81 285 VAL A N 1
ATOM 2300 C CA . VAL A 1 285 ? -21.184 1.228 31.317 1.00 89.81 285 VAL A CA 1
ATOM 2301 C C . VAL A 1 285 ? -22.001 0.874 30.064 1.00 89.81 285 VAL A C 1
ATOM 2303 O O . VAL A 1 285 ? -21.437 0.662 28.989 1.00 89.81 285 VAL A O 1
ATOM 2306 N N . GLN A 1 286 ? -23.337 0.862 30.149 1.00 90.88 286 GLN A N 1
ATOM 2307 C CA . GLN A 1 286 ? -24.198 0.700 28.970 1.00 90.88 286 GLN A CA 1
ATOM 2308 C C . GLN A 1 286 ? -24.078 1.872 27.992 1.00 90.88 286 GLN A C 1
ATOM 2310 O O . GLN A 1 286 ? -24.028 1.636 26.787 1.00 90.88 286 GLN A O 1
ATOM 2315 N N . ASN A 1 287 ? -23.982 3.108 28.484 1.00 92.50 287 ASN A N 1
ATOM 2316 C CA . ASN A 1 287 ? -23.758 4.276 27.632 1.00 92.50 287 ASN A CA 1
ATOM 2317 C C . ASN A 1 287 ? -22.403 4.197 26.913 1.00 92.50 287 ASN A C 1
ATOM 2319 O O . ASN A 1 287 ? -22.349 4.419 25.705 1.00 92.50 287 ASN A O 1
ATOM 2323 N N . LEU A 1 288 ? -21.338 3.789 27.611 1.00 90.75 288 LEU A N 1
ATOM 2324 C CA . LEU A 1 288 ? -20.016 3.561 27.007 1.00 90.75 288 LEU A CA 1
ATOM 2325 C C . LEU A 1 288 ? -20.045 2.428 25.964 1.00 90.75 288 LEU A C 1
ATOM 2327 O O . LEU A 1 288 ? -19.448 2.534 24.895 1.00 90.75 288 LEU A O 1
ATOM 2331 N N . THR A 1 289 ? -20.815 1.366 26.223 1.00 89.62 289 THR A N 1
ATOM 2332 C CA . THR A 1 289 ? -21.064 0.303 25.231 1.00 89.62 289 THR A CA 1
ATOM 2333 C C . THR A 1 289 ? -21.776 0.857 23.992 1.00 89.62 289 THR A C 1
ATOM 2335 O O . THR A 1 289 ? -21.437 0.484 22.871 1.00 89.62 289 THR A O 1
ATOM 2338 N N . GLY A 1 290 ? -22.736 1.768 24.184 1.00 90.94 290 GLY A N 1
ATOM 2339 C CA . GLY A 1 290 ? -23.428 2.468 23.102 1.00 90.94 290 GLY A CA 1
ATOM 2340 C C . GLY A 1 290 ? -22.484 3.311 22.243 1.00 90.94 290 GLY A C 1
ATOM 2341 O O . GLY A 1 290 ? -22.563 3.240 21.020 1.00 90.94 290 GLY A O 1
ATOM 2342 N N . GLN A 1 291 ? -21.539 4.025 22.863 1.00 91.88 291 GLN A N 1
ATOM 2343 C CA . GLN A 1 291 ? -20.506 4.782 22.145 1.00 91.88 291 GLN A CA 1
ATOM 2344 C C . GLN A 1 291 ? -19.635 3.870 21.270 1.00 91.88 291 GLN A C 1
ATOM 2346 O O . GLN A 1 291 ? -19.411 4.173 20.101 1.00 91.88 291 GLN A O 1
ATOM 2351 N N . LEU A 1 292 ? -19.205 2.711 21.786 1.00 88.62 292 LEU A N 1
ATOM 2352 C CA . LEU A 1 292 ? -18.466 1.733 20.978 1.00 88.62 292 LEU A CA 1
ATOM 2353 C C . LEU A 1 292 ? -19.305 1.179 19.816 1.00 88.62 292 LEU A C 1
ATOM 2355 O O . LEU A 1 292 ? -18.771 0.963 18.728 1.00 88.62 292 LEU A O 1
ATOM 2359 N N . ASP A 1 293 ? -20.607 0.953 20.016 1.00 93.69 293 ASP A N 1
ATOM 2360 C CA . ASP A 1 293 ? -21.510 0.498 18.951 1.00 93.69 293 ASP A CA 1
ATOM 2361 C C . ASP A 1 293 ? -21.687 1.570 17.850 1.00 93.69 293 ASP A C 1
ATOM 2363 O O . ASP A 1 293 ? -21.726 1.223 16.664 1.00 93.69 293 ASP A O 1
ATOM 2367 N N . GLU A 1 294 ? -21.720 2.859 18.207 1.00 93.75 294 GLU A N 1
ATOM 2368 C CA . GLU A 1 294 ? -21.722 3.979 17.253 1.00 93.75 294 GLU A CA 1
ATOM 2369 C C . GLU A 1 294 ? -20.407 4.059 16.466 1.00 93.75 294 GLU A C 1
ATOM 2371 O O . GLU A 1 294 ? -20.426 4.032 15.232 1.00 93.75 294 GLU A O 1
ATOM 2376 N N . THR A 1 295 ? -19.259 4.052 17.151 1.00 87.69 295 THR A N 1
ATOM 2377 C CA . THR A 1 295 ? -17.926 4.046 16.520 1.00 87.69 295 THR A CA 1
ATOM 2378 C C . THR A 1 295 ? -17.754 2.857 15.581 1.00 87.69 295 THR A C 1
ATOM 2380 O O . THR A 1 295 ? -17.278 2.995 14.451 1.00 87.69 295 THR A O 1
ATOM 2383 N N . ARG A 1 296 ? -18.219 1.676 15.994 1.00 94.25 296 ARG A N 1
ATOM 2384 C CA . ARG A 1 296 ? -18.215 0.479 15.153 1.00 94.25 296 ARG A CA 1
ATOM 2385 C C . ARG A 1 296 ? -19.024 0.668 13.875 1.00 94.25 296 ARG A C 1
ATOM 2387 O O . ARG A 1 296 ? -18.629 0.173 12.818 1.00 94.25 296 ARG A O 1
ATOM 2394 N N . GLN A 1 297 ? -20.171 1.337 13.952 1.00 94.38 297 GLN A N 1
ATOM 2395 C CA . GLN A 1 297 ? -20.997 1.605 12.779 1.00 94.38 297 GLN A CA 1
ATOM 2396 C C . GLN A 1 297 ? -20.313 2.590 11.819 1.00 94.38 297 GLN A C 1
ATOM 2398 O O . GLN A 1 297 ? -20.380 2.394 10.600 1.00 94.38 297 GLN A O 1
ATOM 2403 N N . THR A 1 298 ? -19.602 3.589 12.346 1.00 90.62 298 THR A N 1
ATOM 2404 C CA . THR A 1 298 ? -18.757 4.498 11.557 1.00 90.62 298 THR A CA 1
ATOM 2405 C C . THR A 1 298 ? -17.650 3.731 10.834 1.00 90.62 298 THR A C 1
ATOM 2407 O O . THR A 1 298 ? -17.556 3.814 9.609 1.00 90.62 298 THR A O 1
ATOM 2410 N N . LEU A 1 299 ? -16.897 2.882 11.544 1.00 86.31 299 LEU A N 1
ATOM 2411 C CA . LEU A 1 299 ? -15.851 2.040 10.948 1.00 86.31 299 LEU A CA 1
ATOM 2412 C C . LEU A 1 299 ? -16.396 1.093 9.871 1.00 86.31 299 LEU A C 1
ATOM 2414 O O . LEU A 1 299 ? -15.771 0.918 8.828 1.00 86.31 299 LEU A O 1
ATOM 2418 N N . LYS A 1 300 ? -17.580 0.501 10.073 1.00 93.00 300 LYS A N 1
ATOM 2419 C CA . LYS A 1 300 ? -18.229 -0.328 9.043 1.00 93.00 300 LYS A CA 1
ATOM 2420 C C . LYS A 1 300 ? -18.582 0.458 7.791 1.00 93.00 300 LYS A C 1
ATOM 2422 O O . LYS A 1 300 ? -18.419 -0.063 6.693 1.00 93.00 300 LYS A O 1
ATOM 2427 N N . THR A 1 301 ? -19.057 1.687 7.956 1.00 92.25 301 THR A N 1
ATOM 2428 C CA . THR A 1 301 ? -19.387 2.565 6.830 1.00 92.25 301 THR A CA 1
ATOM 2429 C C . THR A 1 301 ? -18.117 2.920 6.056 1.00 92.25 301 THR A C 1
ATOM 2431 O O . THR A 1 301 ? -18.065 2.690 4.850 1.00 92.25 301 THR A O 1
ATOM 2434 N N . ALA A 1 302 ? -17.056 3.330 6.760 1.00 84.81 302 ALA A N 1
ATOM 2435 C CA . ALA A 1 302 ? -15.743 3.578 6.165 1.00 84.81 302 ALA A CA 1
ATOM 2436 C C . ALA A 1 302 ? -15.193 2.331 5.449 1.00 84.81 302 ALA A C 1
ATOM 2438 O O . ALA A 1 302 ? -14.645 2.423 4.354 1.00 84.81 302 ALA A O 1
ATOM 2439 N N . ARG A 1 303 ? -15.404 1.134 6.014 1.00 90.31 303 ARG A N 1
ATOM 2440 C CA . ARG A 1 303 ? -15.003 -0.141 5.398 1.00 90.31 303 ARG A CA 1
ATOM 2441 C C . ARG A 1 303 ? -15.781 -0.432 4.120 1.00 90.31 303 ARG A C 1
ATOM 2443 O O . ARG A 1 303 ? -15.196 -0.887 3.140 1.00 90.31 303 ARG A O 1
ATOM 2450 N N . GLU A 1 304 ? -17.089 -0.194 4.106 1.00 90.38 304 GLU A N 1
ATOM 2451 C CA . GLU A 1 304 ? -17.903 -0.347 2.898 1.00 90.38 304 GLU A CA 1
ATOM 2452 C C . GLU A 1 304 ? -17.466 0.627 1.800 1.00 90.38 304 GLU A C 1
ATOM 2454 O O . GLU A 1 304 ? -17.375 0.230 0.638 1.00 90.38 304 GLU A O 1
ATOM 2459 N N . GLU A 1 305 ? -17.147 1.870 2.150 1.00 84.94 305 GLU A N 1
ATOM 2460 C CA . GLU A 1 305 ? -16.617 2.866 1.215 1.00 84.94 305 GLU A CA 1
ATOM 2461 C C . GLU A 1 305 ? -15.240 2.458 0.680 1.00 84.94 305 GLU A C 1
ATOM 2463 O O . GLU A 1 305 ? -15.054 2.393 -0.537 1.00 84.94 305 GLU A O 1
ATOM 2468 N N . ALA A 1 306 ? -14.327 2.042 1.559 1.00 82.88 306 ALA A N 1
ATOM 2469 C CA . ALA A 1 306 ? -13.021 1.502 1.188 1.00 82.88 306 ALA A CA 1
ATOM 2470 C C . ALA A 1 306 ? -13.136 0.243 0.310 1.00 82.88 306 ALA A C 1
ATOM 2472 O O . ALA A 1 306 ? -12.343 0.049 -0.607 1.00 82.88 306 ALA A O 1
ATOM 2473 N N . SER A 1 307 ? -14.154 -0.601 0.516 1.00 83.62 307 SER A N 1
ATOM 2474 C CA . SER A 1 307 ? -14.385 -1.793 -0.315 1.00 83.62 307 SER A CA 1
ATOM 2475 C C . SER A 1 307 ? -14.787 -1.459 -1.758 1.00 83.62 307 SER A C 1
ATOM 2477 O O . SER A 1 307 ? -14.559 -2.259 -2.668 1.00 83.62 307 SER A O 1
ATOM 2479 N N . ARG A 1 308 ? -15.360 -0.268 -1.977 1.00 82.75 308 ARG A N 1
ATOM 2480 C CA . ARG A 1 308 ? -15.749 0.253 -3.297 1.00 82.75 308 ARG A CA 1
ATOM 2481 C C . ARG A 1 308 ? -14.616 0.997 -3.997 1.00 82.75 308 ARG A C 1
ATOM 2483 O O . ARG A 1 308 ? -14.818 1.430 -5.129 1.00 82.75 308 ARG A O 1
ATOM 2490 N N . ALA A 1 309 ? -13.449 1.116 -3.362 1.00 76.12 309 ALA A N 1
ATOM 2491 C CA . ALA A 1 309 ? -12.238 1.606 -4.001 1.00 76.12 309 ALA A CA 1
ATOM 2492 C C . ALA A 1 309 ? -12.023 0.893 -5.339 1.00 76.12 309 ALA A C 1
ATOM 2494 O O . ALA A 1 309 ? -12.136 -0.333 -5.412 1.00 76.12 309 ALA A O 1
ATOM 2495 N N . GLU A 1 310 ? -11.719 1.643 -6.395 1.00 64.00 310 GLU A N 1
ATOM 2496 C CA . GLU A 1 310 ? -11.506 1.085 -7.734 1.00 64.00 310 GLU A CA 1
ATOM 2497 C C . GLU A 1 310 ? -10.259 0.186 -7.760 1.00 64.00 310 GLU A C 1
ATOM 2499 O O . GLU A 1 310 ? -10.292 -0.912 -8.323 1.00 64.00 310 GLU A O 1
ATOM 2504 N N . ARG A 1 311 ? -9.205 0.593 -7.037 1.00 61.31 311 ARG A N 1
ATOM 2505 C CA . ARG A 1 311 ? -7.905 -0.090 -6.985 1.00 61.31 311 ARG A CA 1
ATOM 2506 C C . ARG A 1 311 ? -7.896 -1.277 -6.008 1.00 61.31 311 ARG A C 1
ATOM 2508 O O . ARG A 1 311 ? -8.206 -1.081 -4.831 1.00 61.31 311 ARG A O 1
ATOM 2515 N N . PRO A 1 312 ? -7.482 -2.490 -6.431 1.00 67.19 312 PRO A N 1
ATOM 2516 C CA . PRO A 1 312 ? -7.445 -3.675 -5.567 1.00 67.19 312 PRO A CA 1
ATOM 2517 C C . PRO A 1 312 ? -6.511 -3.545 -4.358 1.00 67.19 312 PRO A C 1
ATOM 2519 O O . PRO A 1 312 ? -6.887 -3.939 -3.261 1.00 67.19 312 PRO A O 1
ATOM 2522 N N . THR A 1 313 ? -5.325 -2.962 -4.529 1.00 56.94 313 THR A N 1
ATOM 2523 C CA . THR A 1 313 ? -4.321 -2.843 -3.458 1.00 56.94 313 THR A CA 1
ATOM 2524 C C . THR A 1 313 ? -4.730 -1.824 -2.397 1.00 56.94 313 THR A C 1
ATOM 2526 O O . THR A 1 313 ? -4.690 -2.129 -1.208 1.00 56.94 313 THR A O 1
ATOM 2529 N N . THR A 1 314 ? -5.223 -0.653 -2.811 1.00 65.38 314 THR A N 1
ATOM 2530 C CA . THR A 1 314 ? -5.819 0.352 -1.914 1.00 65.38 314 THR A CA 1
ATOM 2531 C C . THR A 1 314 ? -7.022 -0.220 -1.166 1.00 65.38 314 THR A C 1
ATOM 2533 O O . THR A 1 314 ? -7.133 -0.040 0.046 1.00 65.38 314 THR A O 1
ATOM 2536 N N . ARG A 1 315 ? -7.885 -0.974 -1.864 1.00 78.12 315 ARG A N 1
ATOM 2537 C CA . ARG A 1 315 ? -9.014 -1.690 -1.261 1.00 78.12 315 ARG A CA 1
ATOM 2538 C C . ARG A 1 315 ? -8.536 -2.653 -0.178 1.00 78.12 315 ARG A C 1
ATOM 2540 O O . ARG A 1 315 ? -9.032 -2.594 0.941 1.00 78.12 315 ARG A O 1
ATOM 2547 N N . GLU A 1 316 ? -7.585 -3.530 -0.491 1.00 72.56 316 GLU A N 1
ATOM 2548 C CA . GLU A 1 316 ? -7.048 -4.523 0.447 1.00 72.56 316 GLU A CA 1
ATOM 2549 C C . GLU A 1 316 ? -6.365 -3.876 1.656 1.00 72.56 316 GLU A C 1
ATOM 2551 O O . GLU A 1 316 ? -6.557 -4.328 2.779 1.00 72.56 316 GLU A O 1
ATOM 2556 N N . GLU A 1 317 ? -5.587 -2.815 1.456 1.00 67.81 317 GLU A N 1
ATOM 2557 C CA . GLU A 1 317 ? -4.876 -2.121 2.532 1.00 67.81 317 GLU A CA 1
ATOM 2558 C C . GLU A 1 317 ? -5.820 -1.368 3.473 1.00 67.81 317 GLU A C 1
ATOM 2560 O O . GLU A 1 317 ? -5.788 -1.599 4.684 1.00 67.81 317 GLU A O 1
ATOM 2565 N N . ALA A 1 318 ? -6.706 -0.531 2.927 1.00 76.06 318 ALA A N 1
ATOM 2566 C CA . ALA A 1 318 ? -7.669 0.230 3.716 1.00 76.06 318 ALA A CA 1
ATOM 2567 C C . ALA A 1 318 ? -8.643 -0.698 4.461 1.00 76.06 318 ALA A C 1
ATOM 2569 O O . ALA A 1 318 ? -8.897 -0.509 5.651 1.00 76.06 318 ALA A O 1
ATOM 2570 N N . THR A 1 319 ? -9.139 -1.752 3.800 1.00 84.25 319 THR A N 1
ATOM 2571 C CA . THR A 1 319 ? -10.021 -2.731 4.460 1.00 84.25 319 THR A CA 1
ATOM 2572 C C . THR A 1 319 ? -9.302 -3.524 5.544 1.00 84.25 319 THR A C 1
ATOM 2574 O O . THR A 1 319 ? -9.895 -3.742 6.593 1.00 84.25 319 THR A O 1
ATOM 2577 N N . ARG A 1 320 ? -8.026 -3.890 5.365 1.00 83.12 320 ARG A N 1
ATOM 2578 C CA . ARG A 1 320 ? -7.227 -4.577 6.396 1.00 83.12 320 ARG A CA 1
ATOM 2579 C C . ARG A 1 320 ? -7.041 -3.724 7.652 1.00 83.12 320 ARG A C 1
ATOM 2581 O O . ARG A 1 320 ? -7.143 -4.252 8.755 1.00 83.12 320 ARG A O 1
ATOM 2588 N N . ILE A 1 321 ? -6.767 -2.428 7.488 1.00 72.12 321 ILE A N 1
ATOM 2589 C CA . ILE A 1 321 ? -6.614 -1.477 8.602 1.00 72.12 321 ILE A CA 1
ATOM 2590 C C . ILE A 1 321 ? -7.932 -1.353 9.380 1.00 72.12 321 ILE A C 1
ATOM 2592 O O . ILE A 1 321 ? -7.941 -1.485 10.603 1.00 72.12 321 ILE A O 1
ATOM 2596 N N . LEU A 1 322 ? -9.046 -1.173 8.665 1.00 80.62 322 LEU A N 1
ATOM 2597 C CA . LEU A 1 322 ? -10.379 -1.048 9.261 1.00 80.62 322 LEU A CA 1
ATOM 2598 C C . LEU A 1 322 ? -10.853 -2.352 9.916 1.00 80.62 322 LEU A C 1
ATOM 2600 O O . LEU A 1 322 ? -11.446 -2.311 10.991 1.00 80.62 322 LEU A O 1
ATOM 2604 N N . ASP A 1 323 ? -10.567 -3.507 9.310 1.00 86.25 323 ASP A N 1
ATOM 2605 C CA . ASP A 1 323 ? -10.921 -4.822 9.857 1.00 86.25 323 ASP A CA 1
ATOM 2606 C C . ASP A 1 323 ? -10.191 -5.100 11.174 1.00 86.25 323 ASP A C 1
ATOM 2608 O O . ASP A 1 323 ? -10.808 -5.599 12.115 1.00 86.25 323 ASP A O 1
ATOM 2612 N N . ALA A 1 324 ? -8.917 -4.711 11.275 1.00 80.00 324 ALA A N 1
ATOM 2613 C CA . ALA A 1 324 ? -8.146 -4.868 12.504 1.00 80.00 324 ALA A CA 1
ATOM 2614 C C . ALA A 1 324 ? -8.716 -4.039 13.669 1.00 80.00 324 ALA A C 1
ATOM 2616 O O . ALA A 1 324 ? -8.746 -4.521 14.800 1.00 80.00 324 ALA A O 1
ATOM 2617 N N . GLU A 1 325 ? -9.176 -2.807 13.425 1.00 83.31 325 GLU A N 1
ATOM 2618 C CA . GLU A 1 325 ? -9.785 -1.994 14.489 1.00 83.31 325 GLU A CA 1
ATOM 2619 C C . GLU A 1 325 ? -11.215 -2.445 14.813 1.00 83.31 325 GLU A C 1
ATOM 2621 O O . GLU A 1 325 ? -11.602 -2.473 15.979 1.00 83.31 325 GLU A O 1
ATOM 2626 N N . LEU A 1 326 ? -11.989 -2.879 13.811 1.00 88.69 326 LEU A N 1
ATOM 2627 C CA . LEU A 1 326 ? -13.310 -3.475 14.033 1.00 88.69 326 LEU A CA 1
ATOM 2628 C C . LEU A 1 326 ? -13.243 -4.692 14.963 1.00 88.69 326 LEU A C 1
ATOM 2630 O O . LEU A 1 326 ? -14.112 -4.831 15.823 1.00 88.69 326 LEU A O 1
ATOM 2634 N N . GLU A 1 327 ? -12.224 -5.542 14.808 1.00 90.19 327 GLU A N 1
ATOM 2635 C CA . GLU A 1 327 ? -11.990 -6.693 15.686 1.00 90.19 327 GLU A CA 1
ATOM 2636 C C . GLU A 1 327 ? -11.738 -6.249 17.134 1.00 90.19 327 GLU A C 1
ATOM 2638 O O . GLU A 1 327 ? -12.425 -6.722 18.038 1.00 90.19 327 GLU A O 1
ATOM 2643 N N . ARG A 1 328 ? -10.861 -5.260 17.358 1.00 83.00 328 ARG A N 1
ATOM 2644 C CA . ARG A 1 328 ? -10.583 -4.717 18.704 1.00 83.00 328 ARG A CA 1
ATOM 2645 C C . ARG A 1 328 ? -11.815 -4.094 19.360 1.00 83.00 328 ARG A C 1
ATOM 2647 O O . ARG A 1 328 ? -12.052 -4.298 20.549 1.00 83.00 328 ARG A O 1
ATOM 2654 N N . ILE A 1 329 ? -12.609 -3.339 18.599 1.00 88.44 329 ILE A N 1
ATOM 2655 C CA . ILE A 1 329 ? -13.860 -2.750 19.095 1.00 88.44 329 ILE A CA 1
ATOM 2656 C C . ILE A 1 329 ? -14.872 -3.847 19.454 1.00 88.44 329 ILE A C 1
ATOM 2658 O O . ILE A 1 329 ? -15.547 -3.743 20.479 1.00 88.44 329 ILE A O 1
ATOM 2662 N N . ASP A 1 330 ? -14.987 -4.899 18.635 1.00 90.44 330 ASP A N 1
ATOM 2663 C CA . ASP A 1 330 ? -15.875 -6.030 18.916 1.00 90.44 330 ASP A CA 1
ATOM 2664 C C . ASP A 1 330 ? -15.443 -6.787 20.189 1.00 90.44 330 ASP A C 1
ATOM 2666 O O . ASP A 1 330 ? -16.298 -7.064 21.033 1.00 90.44 330 ASP A O 1
ATOM 2670 N N . GLU A 1 331 ? -14.142 -7.034 20.377 1.00 89.19 331 GLU A N 1
ATOM 2671 C CA . GLU A 1 331 ? -13.586 -7.641 21.597 1.00 89.19 331 GLU A CA 1
ATOM 2672 C C . GLU A 1 331 ? -13.904 -6.813 22.848 1.00 89.19 331 GLU A C 1
ATOM 2674 O O . GLU A 1 331 ? -14.473 -7.333 23.812 1.00 89.19 331 GLU A O 1
ATOM 2679 N N . GLN A 1 332 ? -13.607 -5.510 22.823 1.00 88.81 332 GLN A N 1
ATOM 2680 C CA . GLN A 1 332 ? -13.836 -4.635 23.973 1.00 88.81 332 GLN A CA 1
ATOM 2681 C C . GLN A 1 332 ? -15.321 -4.521 24.314 1.00 88.81 332 GLN A C 1
ATOM 2683 O O . GLN A 1 332 ? -15.710 -4.554 25.479 1.00 88.81 332 GLN A O 1
ATOM 2688 N N . ARG A 1 333 ? -16.190 -4.425 23.308 1.00 92.31 333 ARG A N 1
ATOM 2689 C CA . ARG A 1 333 ? -17.635 -4.376 23.534 1.00 92.31 333 ARG A CA 1
ATOM 2690 C C . ARG A 1 333 ? -18.149 -5.654 24.193 1.00 92.31 333 ARG A C 1
ATOM 2692 O O . ARG A 1 333 ? -19.017 -5.591 25.066 1.00 92.31 333 ARG A O 1
ATOM 2699 N N . ASP A 1 334 ? -17.662 -6.810 23.758 1.00 92.25 334 ASP A N 1
ATOM 2700 C CA . ASP A 1 334 ? -18.068 -8.088 24.334 1.00 92.25 334 ASP A CA 1
ATOM 2701 C C . ASP A 1 334 ? -17.571 -8.223 25.787 1.00 92.25 334 ASP A C 1
ATOM 2703 O O . ASP A 1 334 ? -18.315 -8.718 26.640 1.00 92.25 334 ASP A O 1
ATOM 2707 N N . GLU A 1 335 ? -16.392 -7.677 26.107 1.00 89.19 335 GLU A N 1
ATOM 2708 C CA . GLU A 1 335 ? -15.909 -7.533 27.485 1.00 89.19 335 GLU A CA 1
ATOM 2709 C C . GLU A 1 335 ? -16.832 -6.639 28.334 1.00 89.19 335 GLU A C 1
ATOM 2711 O O . GLU A 1 335 ? -17.290 -7.071 29.397 1.00 89.19 335 GLU A O 1
ATOM 2716 N N . LEU A 1 336 ? -17.186 -5.440 27.855 1.00 89.00 336 LEU A N 1
ATOM 2717 C CA . LEU A 1 336 ? -18.077 -4.524 28.585 1.00 89.00 336 LEU A CA 1
ATOM 2718 C C . LEU A 1 336 ? -19.468 -5.117 28.813 1.00 89.00 336 LEU A C 1
ATOM 2720 O O . LEU A 1 336 ? -20.052 -4.961 29.886 1.00 89.00 336 LEU A O 1
ATOM 2724 N N . ARG A 1 337 ? -20.008 -5.853 27.838 1.00 90.94 337 ARG A N 1
ATOM 2725 C CA . ARG A 1 337 ? -21.279 -6.572 28.011 1.00 90.94 337 ARG A CA 1
ATOM 2726 C C . ARG A 1 337 ? -21.175 -7.637 29.101 1.00 90.94 337 ARG A C 1
ATOM 2728 O O . ARG A 1 337 ? -22.080 -7.743 29.929 1.00 90.94 337 ARG A O 1
ATOM 2735 N N . GLY A 1 338 ? -20.064 -8.374 29.146 1.00 88.88 338 GLY A N 1
ATOM 2736 C CA . GLY A 1 338 ? -19.780 -9.325 30.221 1.00 88.88 338 GLY A CA 1
ATOM 2737 C C . GLY A 1 338 ? -19.714 -8.656 31.597 1.00 88.88 338 GLY A C 1
ATOM 2738 O O . GLY A 1 338 ? -20.281 -9.167 32.566 1.00 88.88 338 GLY A O 1
ATOM 2739 N N . GLN A 1 339 ? -19.092 -7.481 31.671 1.00 87.38 339 GLN A N 1
ATOM 2740 C CA . GLN A 1 339 ? -19.018 -6.665 32.881 1.00 87.38 339 GLN A CA 1
ATOM 2741 C C . GLN A 1 339 ? -20.398 -6.156 33.330 1.00 87.38 339 GLN A C 1
ATOM 2743 O O . GLN A 1 339 ? -20.743 -6.280 34.505 1.00 87.38 339 GLN A O 1
ATOM 2748 N N . VAL A 1 340 ? -21.239 -5.665 32.412 1.00 88.88 340 VAL A N 1
ATOM 2749 C CA . VAL A 1 340 ? -22.629 -5.267 32.716 1.00 88.88 340 VAL A CA 1
ATOM 2750 C C . VAL A 1 340 ? -23.428 -6.439 33.279 1.00 88.88 340 VAL A C 1
ATOM 2752 O O . VAL A 1 340 ? -24.157 -6.278 34.260 1.00 88.88 340 VAL A O 1
ATOM 2755 N N . ASP A 1 341 ? -23.290 -7.630 32.699 1.00 89.31 341 ASP A N 1
ATOM 2756 C CA . ASP A 1 341 ? -23.966 -8.823 33.204 1.00 89.31 341 ASP A CA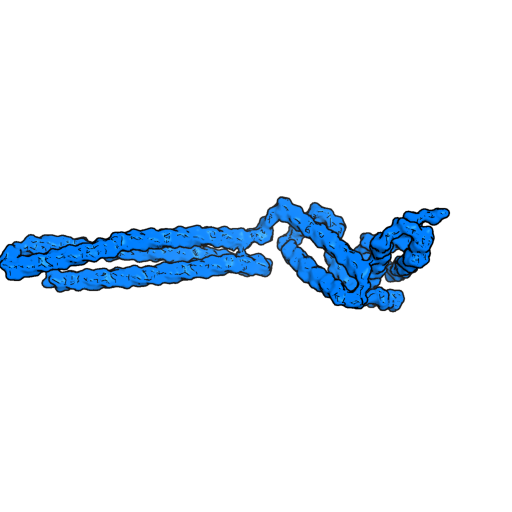 1
ATOM 2757 C C . ASP A 1 341 ? -23.470 -9.220 34.600 1.00 89.31 341 ASP A C 1
ATOM 2759 O O . ASP A 1 341 ? -24.264 -9.662 35.434 1.00 89.31 341 ASP A O 1
ATOM 2763 N N . GLN A 1 342 ? -22.181 -9.034 34.894 1.00 86.31 342 GLN A N 1
ATOM 2764 C CA . GLN A 1 342 ? -21.637 -9.238 36.235 1.00 86.31 342 GLN A CA 1
ATOM 2765 C C . GLN A 1 342 ? -22.206 -8.229 37.241 1.00 86.31 342 GLN A C 1
ATOM 2767 O O . GLN A 1 342 ? -22.632 -8.635 38.324 1.00 86.31 342 GLN A O 1
ATOM 2772 N N . LEU A 1 343 ? -22.278 -6.945 36.881 1.00 85.56 343 LEU A N 1
ATOM 2773 C CA . LEU A 1 343 ? -22.869 -5.905 37.727 1.00 85.56 343 LEU A CA 1
ATOM 2774 C C . LEU A 1 343 ? -24.352 -6.171 38.002 1.00 85.56 343 LEU A C 1
ATOM 2776 O O . LEU A 1 343 ? -24.796 -6.051 39.141 1.00 85.56 343 LEU A O 1
ATOM 2780 N N . ARG A 1 344 ? -25.114 -6.607 36.991 1.00 87.25 344 ARG A N 1
ATOM 2781 C CA . ARG A 1 344 ? -26.529 -6.984 37.150 1.00 87.25 344 ARG A CA 1
ATOM 2782 C C . ARG A 1 344 ? -26.710 -8.140 38.129 1.00 87.25 344 ARG A C 1
ATOM 2784 O O . ARG A 1 344 ? -27.582 -8.061 38.989 1.00 87.25 344 ARG A O 1
ATOM 2791 N N . ARG A 1 345 ? -25.866 -9.175 38.050 1.00 85.69 345 ARG A N 1
ATOM 2792 C CA . ARG A 1 345 ? -25.880 -10.279 39.027 1.00 85.69 345 ARG A CA 1
ATOM 2793 C C . ARG A 1 345 ? -25.538 -9.790 40.434 1.00 85.69 345 ARG A C 1
ATOM 2795 O O . ARG A 1 345 ? -26.216 -10.171 41.381 1.00 85.69 345 ARG A O 1
ATOM 2802 N N . GLY A 1 346 ? -24.536 -8.918 40.563 1.00 81.06 346 GLY A N 1
ATOM 2803 C CA . GLY A 1 346 ? -24.192 -8.287 41.841 1.00 81.06 346 GLY A CA 1
ATOM 2804 C C . GLY A 1 346 ? -25.370 -7.503 42.426 1.00 81.06 346 GLY A C 1
ATOM 2805 O O . GLY A 1 346 ? -25.712 -7.667 43.593 1.00 81.06 346 GLY A O 1
ATOM 2806 N N . ARG A 1 347 ? -26.068 -6.723 41.594 1.00 85.00 347 ARG A N 1
ATOM 2807 C CA . ARG A 1 347 ? -27.283 -6.002 41.991 1.00 85.00 347 ARG A CA 1
ATOM 2808 C C . ARG A 1 347 ? -28.393 -6.941 42.456 1.00 85.00 347 ARG A C 1
ATOM 2810 O O . ARG A 1 347 ? -29.045 -6.662 43.460 1.00 85.00 347 ARG A O 1
ATOM 2817 N N . GLU A 1 348 ? -28.630 -8.039 41.743 1.00 85.56 348 GLU A N 1
ATOM 2818 C CA . GLU A 1 348 ? -29.615 -9.055 42.137 1.00 85.56 348 GLU A CA 1
ATOM 2819 C C . GLU A 1 348 ? -29.273 -9.688 43.492 1.00 85.56 348 GLU A C 1
ATOM 2821 O O . GLU A 1 348 ? -30.165 -9.861 44.318 1.00 85.56 348 GLU A O 1
ATOM 2826 N N . GLU A 1 349 ? -27.997 -9.971 43.760 1.00 81.25 349 GLU A N 1
ATOM 2827 C CA . GLU A 1 349 ? -27.540 -10.519 45.042 1.00 81.25 349 GLU A CA 1
ATOM 2828 C C . GLU A 1 349 ? -27.722 -9.527 46.202 1.00 81.25 349 GLU A C 1
ATOM 2830 O O . GLU A 1 349 ? -28.200 -9.906 47.279 1.00 81.25 349 GLU A O 1
ATOM 2835 N N . VAL A 1 350 ? -27.400 -8.249 45.978 1.00 78.19 350 VAL A N 1
ATOM 2836 C CA . VAL A 1 350 ? -27.636 -7.174 46.956 1.00 78.19 350 VAL A CA 1
ATOM 2837 C C . VAL A 1 350 ? -29.133 -7.004 47.216 1.00 78.19 350 VAL A C 1
ATOM 2839 O O . VAL A 1 350 ? -29.552 -6.952 48.370 1.00 78.19 350 VAL A O 1
ATOM 2842 N N . THR A 1 351 ? -29.957 -7.005 46.166 1.00 79.69 351 THR A N 1
ATOM 2843 C CA . THR A 1 351 ? -31.420 -6.880 46.291 1.00 79.69 351 THR A CA 1
ATOM 2844 C C . THR A 1 351 ? -32.018 -8.072 47.040 1.00 79.69 351 THR A C 1
ATOM 2846 O O . THR A 1 351 ? -32.794 -7.888 47.967 1.00 79.69 351 THR A O 1
ATOM 2849 N N . ALA A 1 352 ? -31.608 -9.301 46.714 1.00 81.75 352 ALA A N 1
ATOM 2850 C CA . ALA A 1 352 ? -32.081 -10.498 47.406 1.00 81.75 352 ALA A CA 1
ATOM 2851 C C . ALA A 1 352 ? -31.661 -10.522 48.885 1.00 81.75 352 ALA A C 1
ATOM 2853 O O . ALA A 1 352 ? -32.417 -10.986 49.739 1.00 81.75 352 ALA A O 1
ATOM 2854 N N . SER A 1 353 ? -30.461 -10.023 49.195 1.00 74.38 353 SER A N 1
ATOM 2855 C CA . SER A 1 353 ? -30.006 -9.864 50.579 1.00 74.38 353 SER A CA 1
ATOM 2856 C C . SER A 1 353 ? -30.843 -8.830 51.330 1.00 74.38 353 SER A C 1
ATOM 2858 O O . SER A 1 353 ? -31.169 -9.057 52.492 1.00 74.38 353 SER A O 1
ATOM 2860 N N . ARG A 1 354 ? -31.221 -7.731 50.669 1.00 73.12 354 ARG A N 1
ATOM 2861 C CA . ARG A 1 354 ? -32.120 -6.713 51.222 1.00 73.12 354 ARG A CA 1
ATOM 2862 C C . ARG A 1 354 ? -33.499 -7.288 51.531 1.00 73.12 354 ARG A C 1
ATOM 2864 O O . ARG A 1 354 ? -33.956 -7.191 52.661 1.00 73.12 354 ARG A O 1
ATOM 2871 N N . ASP A 1 355 ? -34.119 -7.971 50.573 1.00 78.19 355 ASP A N 1
ATOM 2872 C CA . ASP A 1 355 ? -35.460 -8.541 50.754 1.00 78.19 355 ASP A CA 1
ATOM 2873 C C . ASP A 1 355 ? -35.502 -9.560 51.919 1.00 78.19 355 ASP A C 1
ATOM 2875 O O . ASP A 1 355 ? -36.524 -9.722 52.585 1.00 78.19 355 ASP A O 1
ATOM 2879 N N . GLN A 1 356 ? -34.383 -10.241 52.215 1.00 75.62 356 GLN A N 1
ATOM 2880 C CA . GLN A 1 356 ? -34.257 -11.094 53.407 1.00 75.62 356 GLN A CA 1
ATOM 2881 C C . GLN A 1 356 ? -34.219 -10.305 54.719 1.00 75.62 356 GLN A C 1
ATOM 2883 O O . GLN A 1 356 ? -34.694 -10.804 55.739 1.00 75.62 356 GLN A O 1
ATOM 2888 N N . VAL A 1 357 ? -33.612 -9.118 54.720 1.00 69.69 357 VAL A N 1
ATOM 2889 C CA . VAL A 1 357 ? -33.576 -8.238 55.892 1.00 69.69 357 VAL A CA 1
ATOM 2890 C C . VAL A 1 357 ? -34.957 -7.636 56.135 1.00 69.69 357 VAL A C 1
ATOM 2892 O O . VAL A 1 357 ? -35.442 -7.712 57.260 1.00 69.69 357 VAL A O 1
ATOM 2895 N N . GLU A 1 358 ? -35.631 -7.158 55.089 1.00 70.75 358 GLU A N 1
ATOM 2896 C CA . GLU A 1 358 ? -37.004 -6.638 55.156 1.00 70.75 358 GLU A CA 1
ATOM 2897 C C . GLU A 1 358 ? -37.976 -7.705 55.700 1.00 70.75 358 GLU A C 1
ATOM 2899 O O . GLU A 1 358 ? -38.729 -7.454 56.638 1.00 70.75 358 GLU A O 1
ATOM 2904 N N . GLN A 1 359 ? -37.863 -8.960 55.244 1.00 76.50 359 GLN A N 1
ATOM 2905 C CA . GLN A 1 359 ? -38.637 -10.084 55.800 1.00 76.50 359 GLN A CA 1
ATOM 2906 C C . GLN A 1 359 ? -38.361 -10.387 57.279 1.00 76.50 359 GLN A C 1
ATOM 2908 O O . GLN A 1 359 ? -39.187 -11.024 57.926 1.00 76.50 359 GLN A O 1
ATOM 2913 N N . ARG A 1 360 ? -37.190 -10.020 57.816 1.00 69.94 360 ARG A N 1
ATOM 2914 C CA . ARG A 1 360 ? -36.890 -10.161 59.252 1.00 69.94 360 ARG A CA 1
ATOM 2915 C C . ARG A 1 360 ? -37.427 -8.992 60.078 1.00 69.94 360 ARG A C 1
ATOM 2917 O O . ARG A 1 360 ? -37.480 -9.118 61.300 1.00 69.94 360 ARG A O 1
ATOM 2924 N N . GLN A 1 361 ? -37.740 -7.868 59.436 1.00 64.62 361 GLN A N 1
ATOM 2925 C CA . GLN A 1 361 ? -38.309 -6.681 60.072 1.00 64.62 361 GLN A CA 1
ATOM 2926 C C . GLN A 1 361 ? -39.834 -6.787 60.242 1.00 64.62 361 GLN A C 1
ATOM 2928 O O . GLN A 1 361 ? -40.359 -6.246 61.218 1.00 64.62 361 GLN A O 1
ATOM 2933 N N . GLU A 1 362 ? -40.525 -7.475 59.323 1.00 63.03 362 GLU A N 1
ATOM 2934 C CA . GLU A 1 362 ? -41.948 -7.858 59.440 1.00 63.03 362 GLU A CA 1
ATOM 2935 C C . GLU A 1 362 ? -42.203 -8.899 60.545 1.00 63.03 362 GLU A C 1
ATOM 2937 O O . GLU A 1 362 ? -43.224 -8.746 61.266 1.00 63.03 362 GLU A O 1
#

Sequence (362 aa):
MTDCKTYLTELTYTAQQILDEDLAALERMPERARIERYNEIKANEQELIYEYGRDCPDFLTAAEEDRVRGDCRLARLLVAASFYADTAVPQSLDDDFIEAELQAVVDFDRYKQFDVLDQEQINEQIRRMEGEVYELVQEYTSTQIGDMDQLIQNPDVQQDVIERLVERYEDRRERIRQGFFTYVETHGLEHMVEQIEAAVEAVADATETREQVTTDVAEEFEQLSESVGDAYLQQKGQIDAELRDIEAELAGGTAETTALKDRLDSIDGSERAPVDELDARIERVQNLTGQLDETRQTLKTAREEASRAERPTTREEATRILDAELERIDEQRDELRGQVDQLRRGREEVTASRDQVEQRQE

Foldseek 3Di:
DPPLVVLLCVLCVLLVVLVPDALVRLLPDDPVVLVVSLVSLVVSLVCLVPPSCVVPPPPDDPVRSLLSSLSSLLSSLSSQLSCVVPHDRDPVSPPPFDPLSSVLSVVVSVPCVQVPDALVRLLVVCVVVQPCLVVVLCCLVPVNVVSLVVQVPDPPGDPSNSVVSVVVSVVSNVSNVSSVVCNCVPPNCVRLPPLVVLLVVLLVVLVVLLVVLVVVLVVLVVVLCVPQVPVVVVLVVVLVVLLVVLVVCVVVVPDDPVVSVVSLVVNLVVLCVNLVSLVVSLVVLVVSLVSLVVSLVSLVVSLVVLCPPPDPVSSVNSNVSSVVSNVVSVVVSVVSVVVSVVSVVVSVVSVVVVVVSVVSSD

Secondary structure (DSSP, 8-state):
---HHHHHHHHHHHHHHHHTS-HHHHHTS-HHHHHHHHHHHHHHHHHIIIIIHHHSTTSS-HHHHHHHHHHHHHHHHHHHHHHHTTSPPPTTTTTSS-HHHHHHHHHHHTTGGGTS--HHHHHHHHHHTTTTHHHHHHHHHHHHHHHHHHHHT-TTS-HHHHHHHHHHHHHHHHHHHHHHHHHHHHHTTHHHHHHHHHHHHHHHHHHHHHHHHHHHHHHHHHHHIIIIIHHHHHHHHHHHHHHHHHHHHHHHT---HHHHHHHHHHHHHHTTHHHHHHHHHHHHHHHHHHHHHHHHHHHHHHHHHHHT-SSHHHHHHHHHHHHHHHHHHHHHHHHHHHHHHHHHHHHHHHHHHHHHHHHHH-